Protein AF-0000000086489782 (afdb_homodimer)

Foldseek 3Di:
DPPLCAPVVQCVAFDVADWEWEQDPVVRFIWIWGHHWQKIWIAGPPRRHTDDIADGDPGGFQYWDDDHAWIWTFDFQKIFTDGPRHDTPAIAHDGPGGWHYWDDDVQWIWTAHPVRDIWIARNVVSGTD/DPPLCQVVVQCVQFDVADWEWEQDPVVRFIWIWGHHWQKIWIAGPPRRHTDDIADGDPGGFQYWDDDHAWIWTFDFQKIFTDGPRHDTPAIAHDGPGGWHYWDDDVQWIWTAHPVRDIWIARNVVSGTD

Radius of gyration: 17.24 Å; Cα contacts (8 Å, |Δi|>4): 665; chains: 2; bounding box: 54×43×40 Å

Solvent-accessible surface area (backbone atoms only — not comparable to full-atom values): 13678 Å² total; per-residue (Å²): 134,81,74,84,57,40,48,63,48,53,70,70,51,28,42,69,55,64,48,36,60,32,68,41,71,94,76,71,44,43,33,34,35,38,34,45,56,34,23,41,38,32,20,39,37,71,67,50,43,79,71,48,68,21,67,71,53,97,47,53,55,61,30,64,35,52,50,88,70,34,41,34,37,23,40,50,40,34,36,38,34,21,39,88,60,56,39,77,75,45,70,47,77,77,56,89,38,43,40,52,33,45,32,70,50,90,69,29,36,40,37,33,25,58,79,32,52,70,50,42,26,29,62,86,76,64,36,78,104,134,82,72,85,55,43,47,61,48,55,68,70,51,26,41,70,55,64,48,35,61,34,68,39,72,96,75,74,44,43,33,35,36,38,33,45,58,31,24,41,37,33,20,39,35,71,68,52,43,81,72,49,68,22,68,72,53,98,48,53,56,59,31,63,35,54,50,89,71,35,42,35,38,24,40,50,41,35,35,38,34,22,39,89,60,56,39,78,76,46,71,48,78,76,57,89,40,45,40,53,32,45,32,70,51,88,70,30,36,38,36,33,26,57,80,33,52,69,50,42,27,29,61,86,76,64,36,78,103

Secondary structure (DSSP, 8-state):
-----HHHHHHHHS-SSPPEEEEETTTTEEEEEEEETTEEEEEETTT--EEEEPPP-SS---EEEE-SSEEEEEETTEEEEEETTTEEEEEEE--SS-EEEEEEETTEEEEEETTS-EEEEETTTTEE-/-----HHHHHHHHS-SSPPEEEEETTTTEEEEEEEETTEEEEEETTT--EEEEPPP-SS---EEEE-SSEEEEEETTEEEEEETTTEEEEEEE--SS-EEEEEEETTEEEEEETTS-EEEEETTTTEE-

Structure (mmCIF, N/CA/C/O backbone):
data_AF-0000000086489782-model_v1
#
loop_
_entity.id
_entity.type
_entity.pdbx_description
1 polymer 'Uncharacterized protein'
#
loop_
_atom_site.group_PDB
_atom_site.id
_atom_site.type_symbol
_atom_site.label_atom_id
_atom_site.label_alt_id
_atom_site.label_comp_id
_atom_site.label_asym_id
_atom_site.label_entity_id
_atom_site.label_seq_id
_atom_site.pdbx_PDB_ins_code
_atom_site.Cartn_x
_atom_site.Cartn_y
_atom_site.C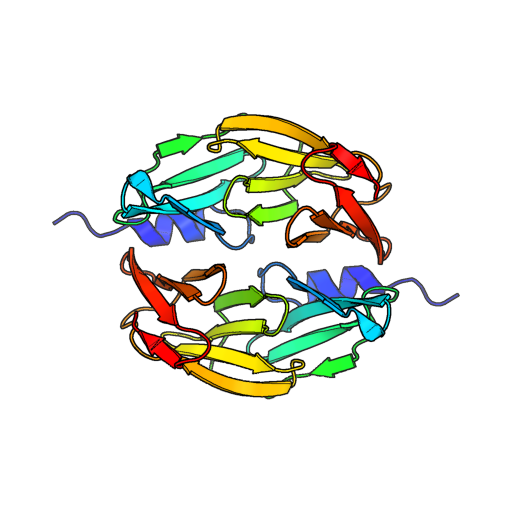artn_z
_atom_site.occupancy
_atom_site.B_iso_or_equiv
_atom_site.auth_seq_id
_atom_site.auth_comp_id
_atom_site.auth_asym_id
_atom_site.auth_atom_id
_atom_site.pdbx_PDB_model_num
ATOM 1 N N . MET A 1 1 ? -28.438 6.195 18.688 1 19.2 1 MET A N 1
ATOM 2 C CA . MET A 1 1 ? -27.219 6.977 18.484 1 19.2 1 MET A CA 1
ATOM 3 C C . MET A 1 1 ? -26.016 6.066 18.25 1 19.2 1 MET A C 1
ATOM 5 O O . MET A 1 1 ? -25.484 5.484 19.203 1 19.2 1 MET A O 1
ATOM 9 N N . SER A 1 2 ? -26.062 5.219 17.297 1 24.19 2 SER A N 1
ATOM 10 C CA . SER A 1 2 ? -25.359 3.994 16.906 1 24.19 2 SER A CA 1
ATOM 11 C C . SER A 1 2 ? -23.875 4.25 16.703 1 24.19 2 SER A C 1
ATOM 13 O O . SER A 1 2 ? -23.5 5.172 15.977 1 24.19 2 SER A O 1
ATOM 15 N N . THR A 1 3 ? -23.156 4.191 17.734 1 25.38 3 THR A N 1
ATOM 16 C CA . THR A 1 3 ? -21.734 4.395 18 1 25.38 3 THR A CA 1
ATOM 17 C C . THR A 1 3 ? -20.891 3.883 16.828 1 25.38 3 THR A C 1
ATOM 19 O O . THR A 1 3 ? -21.141 2.787 16.312 1 25.38 3 THR A O 1
ATOM 22 N N . PHE A 1 4 ? -20.344 4.824 16.047 1 29.8 4 PHE A N 1
ATOM 23 C CA . PHE A 1 4 ? -19.422 4.805 14.914 1 29.8 4 PHE A CA 1
ATOM 24 C C . PHE A 1 4 ? -18.391 3.703 15.086 1 29.8 4 PHE A C 1
ATOM 26 O O . PHE A 1 4 ? -17.469 3.83 15.898 1 29.8 4 PHE A O 1
ATOM 33 N N . VAL A 1 5 ? -18.719 2.488 15.383 1 36.59 5 VAL A N 1
ATOM 34 C CA . VAL A 1 5 ? -18 1.22 15.383 1 36.59 5 VAL A CA 1
ATOM 35 C C . VAL A 1 5 ? -17.109 1.13 14.133 1 36.59 5 VAL A C 1
ATOM 37 O O . VAL A 1 5 ? -16.594 0.058 13.805 1 36.59 5 VAL A O 1
ATOM 40 N N . GLY A 1 6 ? -17.188 2.105 13.273 1 35.66 6 GLY A N 1
ATOM 41 C CA . GLY A 1 6 ? -16.75 2 11.891 1 35.66 6 GLY A CA 1
ATOM 42 C C . GLY A 1 6 ? -15.289 1.618 11.758 1 35.66 6 GLY A C 1
ATOM 43 O O . GLY A 1 6 ? -14.961 0.663 11.055 1 35.66 6 GLY A O 1
ATOM 44 N N . TYR A 1 7 ? -14.422 2.592 12.133 1 43.69 7 TYR A N 1
ATOM 45 C CA . TYR A 1 7 ? -12.984 2.432 11.938 1 43.69 7 TYR A CA 1
ATOM 46 C C . TYR A 1 7 ? -12.453 1.243 12.734 1 43.69 7 TYR A C 1
ATOM 48 O O . TYR A 1 7 ? -11.562 0.527 12.273 1 43.69 7 TYR A O 1
ATOM 56 N N . LYS A 1 8 ? -12.992 1.188 13.984 1 43.09 8 LYS A N 1
ATOM 57 C CA . LYS A 1 8 ? -12.523 0.094 14.828 1 43.09 8 LYS A CA 1
ATOM 58 C C . LYS A 1 8 ? -12.695 -1.253 14.133 1 43.09 8 LYS A C 1
ATOM 60 O O . LYS A 1 8 ? -11.898 -2.172 14.336 1 43.09 8 LYS A O 1
ATOM 65 N N . SER A 1 9 ? -13.773 -1.225 13.391 1 43.34 9 SER A N 1
ATOM 66 C CA . SER A 1 9 ? -14.055 -2.525 12.797 1 43.34 9 SER A CA 1
ATOM 67 C C . SER A 1 9 ? -13.07 -2.846 11.68 1 43.34 9 SER A C 1
ATOM 69 O O . SER A 1 9 ? -12.719 -4.008 11.469 1 43.34 9 SER A O 1
ATOM 71 N N . VAL A 1 10 ? -12.711 -1.803 10.875 1 45.75 10 VAL A N 1
ATOM 72 C CA . VAL A 1 10 ? -11.852 -2.086 9.727 1 45.75 10 VAL A CA 1
ATOM 73 C C . VAL A 1 10 ? -10.445 -2.443 10.203 1 45.75 10 VAL A C 1
ATOM 75 O O . VAL A 1 10 ? -9.82 -3.367 9.68 1 45.75 10 VAL A O 1
ATOM 78 N N . GLY A 1 11 ? -9.859 -1.656 11.164 1 49 11 GLY A N 1
ATOM 79 C CA . GLY A 1 11 ? -8.531 -1.922 11.695 1 49 11 GLY A CA 1
ATOM 80 C C . GLY A 1 11 ? -8.414 -3.273 12.375 1 49 11 GLY A C 1
ATOM 81 O O . GLY A 1 11 ? -7.363 -3.91 12.328 1 49 11 GLY A O 1
ATOM 82 N N . PHE A 1 12 ? -9.531 -3.623 13.117 1 43.34 12 PHE A N 1
ATOM 83 C CA . PHE A 1 12 ? -9.5 -4.809 13.961 1 43.34 12 PHE A CA 1
ATOM 84 C C . PHE A 1 12 ? -9.633 -6.074 13.125 1 43.34 12 PHE A C 1
ATOM 86 O O . PHE A 1 12 ? -9.164 -7.145 13.531 1 43.34 12 PHE A O 1
ATOM 93 N N . VAL A 1 13 ? -10.195 -5.91 11.906 1 50.22 13 VAL A N 1
ATOM 94 C CA . VAL A 1 13 ? -10.523 -7.188 11.273 1 50.22 13 VAL A CA 1
ATOM 95 C C . VAL A 1 13 ? -9.57 -7.449 10.117 1 50.22 13 VAL A C 1
ATOM 97 O O . VAL A 1 13 ? -9.555 -8.547 9.555 1 50.22 13 VAL A O 1
ATOM 100 N N . SER A 1 14 ? -8.805 -6.5 9.836 1 59.66 14 SER A N 1
ATOM 101 C CA . SER A 1 14 ? -7.969 -6.734 8.664 1 59.66 14 SER A CA 1
ATOM 102 C C . SER A 1 14 ? -6.699 -7.496 9.031 1 59.66 14 SER A C 1
ATOM 104 O O . SER A 1 14 ? -6.363 -7.621 10.219 1 59.66 14 SER A O 1
ATOM 106 N N . ASN A 1 15 ? -6.332 -8.266 8.102 1 66.75 15 ASN A N 1
ATOM 107 C CA . ASN A 1 15 ? -4.957 -8.727 8.266 1 66.75 15 ASN A CA 1
ATOM 108 C C . ASN A 1 15 ? -4.016 -7.57 8.602 1 66.75 15 ASN A C 1
ATOM 110 O O . ASN A 1 15 ? -4.438 -6.41 8.641 1 66.75 15 ASN A O 1
ATOM 114 N N . HIS A 1 16 ? -2.988 -7.754 9.43 1 70.81 16 HIS A N 1
ATOM 115 C CA . HIS A 1 16 ? -2.025 -6.719 9.789 1 70.81 16 HIS A CA 1
ATOM 116 C C . HIS A 1 16 ? -1.604 -5.914 8.562 1 70.81 16 HIS A C 1
ATOM 118 O O . HIS A 1 16 ? -0.598 -5.203 8.594 1 70.81 16 HIS A O 1
ATOM 124 N N . LEU A 1 17 ? -2.5 -6.078 7.383 1 75.75 17 LEU A N 1
ATOM 125 C CA . LEU A 1 17 ? -2.148 -5.379 6.152 1 75.75 17 LEU A CA 1
ATOM 126 C C . LEU A 1 17 ? -2.826 -4.012 6.09 1 75.75 17 LEU A C 1
ATOM 128 O O . LEU A 1 17 ? -3.965 -3.859 6.539 1 75.75 17 LEU A O 1
ATOM 132 N N . PRO A 1 18 ? -2.141 -3.064 5.449 1 75.25 18 PRO A N 1
ATOM 133 C CA . PRO A 1 18 ? -2.781 -1.756 5.301 1 75.25 18 PRO A CA 1
ATOM 134 C C . PRO A 1 18 ? -3.992 -1.795 4.371 1 75.25 18 PRO A C 1
ATOM 136 O O . PRO A 1 18 ? -4.004 -2.549 3.396 1 75.25 18 PRO A O 1
ATOM 139 N N . LEU A 1 19 ? -4.906 -0.977 4.773 1 82.62 19 LEU A N 1
ATOM 140 C CA . LEU A 1 19 ? -6.047 -0.825 3.883 1 82.62 19 LEU A CA 1
ATOM 141 C C . LEU A 1 19 ? -5.633 -0.169 2.57 1 82.62 19 LEU A C 1
ATOM 143 O O . LEU A 1 19 ? -4.645 0.568 2.525 1 82.62 19 LEU A O 1
ATOM 147 N N . GLN A 1 20 ? -6.309 -0.488 1.516 1 87.88 20 GLN A N 1
ATOM 148 C CA . GLN A 1 20 ? -6.125 0.138 0.211 1 87.88 20 GLN A CA 1
ATOM 149 C C . GLN A 1 20 ? -7.289 1.066 -0.124 1 87.88 20 GLN A C 1
ATOM 151 O O . GLN A 1 20 ? -8.445 0.744 0.15 1 87.88 20 GLN A O 1
ATOM 156 N N . LEU A 1 21 ? -6.922 2.238 -0.613 1 87.75 21 LEU A N 1
ATOM 157 C CA . LEU A 1 21 ? -7.93 3.188 -1.076 1 87.75 21 LEU A CA 1
ATOM 158 C C . LEU A 1 21 ? -8.086 3.117 -2.592 1 87.75 21 LEU A C 1
ATOM 160 O O . LEU A 1 21 ? -7.098 3.01 -3.318 1 87.75 21 LEU A O 1
ATOM 164 N N . ARG A 1 22 ? -9.359 3.09 -2.979 1 86.25 22 ARG A N 1
ATOM 165 C CA . ARG A 1 22 ? -9.664 3.145 -4.406 1 86.25 22 ARG A CA 1
ATOM 166 C C . ARG A 1 22 ? -10.656 4.266 -4.711 1 86.25 22 ARG A C 1
ATOM 168 O O . ARG A 1 22 ? -11.727 4.332 -4.105 1 86.25 22 ARG A O 1
ATOM 175 N N . TYR A 1 23 ? -10.164 5.086 -5.574 1 79.62 23 TYR A N 1
ATOM 176 C CA . TYR A 1 23 ? -11.039 6.172 -5.992 1 79.62 23 TYR A CA 1
ATOM 177 C C . TYR A 1 23 ? -11.953 5.73 -7.133 1 79.62 23 TYR A C 1
ATOM 179 O O . TYR A 1 23 ? -11.492 5.129 -8.102 1 79.62 23 TYR A O 1
ATOM 187 N N . ILE A 1 24 ? -13.25 5.93 -6.902 1 76 24 ILE A N 1
ATOM 188 C CA . ILE A 1 24 ? -14.211 5.605 -7.953 1 76 24 ILE A CA 1
ATOM 189 C C . ILE A 1 24 ? -14.758 6.895 -8.57 1 76 24 ILE A C 1
ATOM 191 O O . ILE A 1 24 ? -15.555 7.598 -7.941 1 76 24 ILE A O 1
ATOM 195 N N . ARG A 1 25 ? -14.312 7.285 -9.758 1 62.66 25 ARG A N 1
ATOM 196 C CA . ARG A 1 25 ? -14.578 8.539 -10.453 1 62.66 25 ARG A CA 1
ATOM 197 C C . ARG A 1 25 ? -16.078 8.766 -10.625 1 62.66 25 ARG A C 1
ATOM 199 O O . ARG A 1 25 ? -16.594 9.844 -10.297 1 62.66 25 ARG A O 1
ATOM 206 N N . PRO A 1 26 ? -16.781 7.863 -11.289 1 59.62 26 PRO A N 1
ATOM 207 C CA . PRO A 1 26 ? -18.156 8.227 -11.633 1 59.62 26 PRO A CA 1
ATOM 208 C C . PRO A 1 26 ? -19 8.547 -10.406 1 59.62 26 PRO A C 1
ATOM 210 O O . PRO A 1 26 ? -19.953 9.344 -10.492 1 59.62 26 PRO A O 1
ATOM 213 N N . ARG A 1 27 ? -18.688 8.07 -9.352 1 58.62 27 ARG A N 1
ATOM 214 C CA . ARG A 1 27 ? -19.562 8.242 -8.195 1 58.62 27 ARG A CA 1
ATOM 215 C C . ARG A 1 27 ? -19.031 9.32 -7.254 1 58.62 27 ARG A C 1
ATOM 217 O O . ARG A 1 27 ? -19.75 9.773 -6.355 1 58.62 27 ARG A O 1
ATOM 224 N N . GLY A 1 28 ? -17.859 9.758 -7.691 1 64.62 28 GLY A N 1
ATOM 225 C CA . GLY A 1 28 ? -17.234 10.766 -6.855 1 64.62 28 GLY A CA 1
ATOM 226 C C . GLY A 1 28 ? -16.906 10.266 -5.457 1 64.62 28 GLY A C 1
ATOM 227 O O . GLY A 1 28 ? -16.984 11.023 -4.492 1 64.62 28 GLY A O 1
ATOM 228 N N . GLY A 1 29 ? -16.625 8.961 -5.305 1 76.62 29 GLY A N 1
ATOM 229 C CA . GLY A 1 29 ? -16.344 8.43 -3.98 1 76.62 29 GLY A CA 1
ATOM 230 C C . GLY A 1 29 ? -15.148 7.5 -3.947 1 76.62 29 GLY A C 1
ATOM 231 O O . GLY A 1 29 ? -14.43 7.375 -4.938 1 76.62 29 GLY A O 1
ATOM 232 N N . TYR A 1 30 ? -14.773 7.109 -2.725 1 82.62 30 TYR A N 1
ATOM 233 C CA . TYR A 1 30 ? -13.664 6.176 -2.537 1 82.62 30 TYR A CA 1
ATOM 234 C C . TYR A 1 30 ? -14.133 4.906 -1.837 1 82.62 30 TYR A C 1
ATOM 236 O O . TYR A 1 30 ? -15.117 4.926 -1.096 1 82.62 30 TYR A O 1
ATOM 244 N N . LEU A 1 31 ? -13.508 3.914 -2.25 1 87.5 31 LEU A N 1
ATOM 245 C CA . LEU A 1 31 ? -13.695 2.637 -1.573 1 87.5 31 LEU A CA 1
ATOM 246 C C . LEU A 1 31 ? -12.484 2.287 -0.719 1 87.5 31 LEU A C 1
ATOM 248 O O . LEU A 1 31 ? -11.359 2.684 -1.038 1 87.5 31 LEU A O 1
ATOM 252 N N . VAL A 1 32 ? -12.758 1.665 0.33 1 88.06 32 VAL A N 1
ATOM 253 C CA . VAL A 1 32 ? -11.719 1.101 1.186 1 88.06 32 VAL A CA 1
ATOM 254 C C . VAL A 1 32 ? -11.695 -0.42 1.041 1 88.06 32 VAL A C 1
ATOM 256 O O . VAL A 1 32 ? -12.727 -1.079 1.216 1 88.06 32 VAL A O 1
ATOM 259 N N . VAL A 1 33 ? -10.523 -0.87 0.619 1 91.25 33 VAL A N 1
ATOM 260 C CA . VAL A 1 33 ? -10.391 -2.314 0.465 1 91.25 33 VAL A CA 1
ATOM 261 C C . VAL A 1 33 ? -9.414 -2.855 1.508 1 91.25 33 VAL A C 1
ATOM 263 O O . VAL A 1 33 ? -8.32 -2.316 1.684 1 91.25 33 VAL A O 1
ATOM 266 N N . THR A 1 34 ? -9.805 -3.867 2.25 1 89.94 34 THR A N 1
ATOM 267 C CA . THR A 1 34 ? -8.969 -4.578 3.209 1 89.94 34 THR A CA 1
ATOM 268 C C . THR A 1 34 ? -9.094 -6.086 3.023 1 89.94 34 THR A C 1
ATOM 270 O O . THR A 1 34 ? -9.648 -6.551 2.023 1 89.94 34 THR A O 1
ATOM 273 N N . CYS A 1 35 ? -8.375 -6.773 3.891 1 90.38 35 CYS A N 1
ATOM 274 C CA . CYS A 1 35 ? -8.523 -8.219 3.826 1 90.38 35 CYS A CA 1
ATOM 275 C C . CYS A 1 35 ? -8.664 -8.812 5.223 1 90.38 35 CYS A C 1
ATOM 277 O O . CYS A 1 35 ? -8.148 -8.258 6.195 1 90.38 35 CYS A O 1
ATOM 279 N N . VAL A 1 36 ? -9.445 -9.836 5.312 1 88.81 36 VAL A N 1
ATOM 280 C CA . VAL A 1 36 ? -9.602 -10.664 6.504 1 88.81 36 VAL A CA 1
ATOM 281 C C . VAL A 1 36 ? -9.281 -12.125 6.168 1 88.81 36 VAL A C 1
ATOM 283 O O . VAL A 1 36 ? -10.078 -12.805 5.527 1 88.81 36 VAL A O 1
ATOM 286 N N . GLY A 1 37 ? -8.078 -12.508 6.637 1 90.56 37 GLY A N 1
ATOM 287 C CA . GLY A 1 37 ? -7.625 -13.844 6.277 1 90.56 37 GLY A CA 1
ATOM 288 C C . GLY A 1 37 ? -7.305 -13.984 4.801 1 90.56 37 GLY A C 1
ATOM 289 O O . GLY A 1 37 ? -6.289 -13.469 4.328 1 90.56 37 GLY A O 1
ATOM 290 N N . ASN A 1 38 ? -8.258 -14.742 4.129 1 95.88 38 ASN A N 1
ATOM 291 C CA . ASN A 1 38 ? -8.016 -15.039 2.721 1 95.88 38 ASN A CA 1
ATOM 292 C C . ASN A 1 38 ? -9.07 -14.406 1.823 1 95.88 38 ASN A C 1
ATOM 294 O O . ASN A 1 38 ? -9.266 -14.836 0.685 1 95.88 38 ASN A O 1
ATOM 298 N N . THR A 1 39 ? -9.703 -13.359 2.377 1 95.56 39 THR A N 1
ATOM 299 C CA . THR A 1 39 ? -10.797 -12.711 1.661 1 95.56 39 THR A CA 1
ATOM 300 C C . THR A 1 39 ? -10.617 -11.195 1.656 1 95.56 39 THR A C 1
ATOM 302 O O . THR A 1 39 ? -10.234 -10.602 2.67 1 95.56 39 THR A O 1
ATOM 305 N N . ILE A 1 40 ? -10.93 -10.578 0.507 1 95.06 40 ILE A N 1
ATOM 306 C CA . ILE A 1 40 ? -10.914 -9.117 0.463 1 95.06 40 ILE A CA 1
ATOM 307 C C . ILE A 1 40 ? -12.289 -8.578 0.833 1 95.06 40 ILE A C 1
ATOM 309 O O . ILE A 1 40 ? -13.312 -9.148 0.453 1 95.06 40 ILE A O 1
ATOM 313 N N . HIS A 1 41 ? -12.297 -7.602 1.608 1 92.81 41 HIS A N 1
ATOM 314 C CA . HIS A 1 41 ? -13.492 -6.855 1.997 1 92.81 41 HIS A CA 1
ATOM 315 C C . HIS A 1 41 ? -13.461 -5.438 1.44 1 92.81 41 HIS A C 1
ATOM 317 O O . HIS A 1 41 ? -12.461 -4.727 1.596 1 92.81 41 HIS A O 1
ATOM 323 N N . THR A 1 42 ? -14.516 -5.047 0.762 1 91.44 42 THR A N 1
ATOM 324 C CA . THR A 1 42 ? -14.617 -3.697 0.219 1 91.44 42 THR A CA 1
ATOM 325 C C . THR A 1 42 ? -15.672 -2.891 0.976 1 91.44 42 THR A C 1
ATOM 327 O O . THR A 1 42 ? -16.797 -3.344 1.147 1 91.44 42 THR A O 1
ATOM 330 N N . TYR A 1 43 ? -15.297 -1.761 1.444 1 87.94 43 TYR A N 1
ATOM 331 C CA . TYR A 1 43 ? -16.172 -0.866 2.197 1 87.94 43 TYR A CA 1
ATOM 332 C C . TYR A 1 43 ? -16.359 0.458 1.466 1 87.94 43 TYR A C 1
ATOM 334 O O . TYR A 1 43 ? -15.484 0.884 0.709 1 87.94 43 TYR A O 1
ATOM 342 N N . THR A 1 44 ? -17.516 1.089 1.75 1 83.75 44 THR A N 1
ATOM 343 C CA . THR A 1 44 ? -17.641 2.484 1.342 1 83.75 44 THR A CA 1
ATOM 344 C C . THR A 1 44 ? -16.688 3.365 2.148 1 83.75 44 THR A C 1
ATOM 346 O O . THR A 1 44 ? -16.453 3.121 3.334 1 83.75 44 THR A O 1
ATOM 349 N N . GLY A 1 45 ? -16.141 4.305 1.595 1 79.12 45 GLY A N 1
ATOM 350 C CA . GLY A 1 45 ? -15.211 5.203 2.271 1 79.12 45 GLY A CA 1
ATOM 351 C C . GLY A 1 45 ? -15.898 6.113 3.275 1 79.12 45 GLY A C 1
ATOM 352 O O . GLY A 1 45 ? -15.297 6.492 4.285 1 79.12 45 GLY A O 1
ATOM 353 N N . GLU A 1 46 ? -17.094 6.562 3.008 1 74.75 46 GLU A N 1
ATOM 354 C CA . GLU A 1 46 ? -17.797 7.57 3.791 1 74.75 46 GLU A CA 1
ATOM 355 C C . GLU A 1 46 ? -18.219 7.016 5.148 1 74.75 46 GLU A C 1
ATOM 357 O O . GLU A 1 46 ? -18.094 7.695 6.168 1 74.75 46 GLU A O 1
ATOM 362 N N . ASN A 1 47 ? -18.734 5.766 5.133 1 76.44 47 ASN A N 1
ATOM 363 C CA . ASN A 1 47 ? -19.281 5.266 6.391 1 76.44 47 ASN A CA 1
ATOM 364 C C . ASN A 1 47 ? -18.781 3.859 6.699 1 76.44 47 ASN A C 1
ATOM 366 O O . ASN A 1 47 ? -19.234 3.225 7.648 1 76.44 47 ASN A O 1
ATOM 370 N N . PHE A 1 48 ? -17.859 3.365 5.859 1 81.31 48 PHE A N 1
ATOM 371 C CA . PHE A 1 48 ? -17.234 2.068 6.062 1 81.31 48 PHE A CA 1
ATOM 372 C C . PHE A 1 48 ? -18.266 0.957 6.105 1 81.31 48 PHE A C 1
ATOM 374 O O . PHE A 1 48 ? -18.156 0.019 6.895 1 81.31 48 PHE A O 1
ATOM 381 N N . ARG A 1 49 ? -19.266 1.229 5.266 1 84.69 49 ARG A N 1
ATOM 382 C CA . ARG A 1 49 ? -20.203 0.134 5.062 1 84.69 49 ARG A CA 1
ATOM 383 C C . ARG A 1 49 ? -19.609 -0.946 4.168 1 84.69 49 ARG A C 1
ATOM 385 O O . ARG A 1 49 ? -19 -0.641 3.141 1 84.69 49 ARG A O 1
ATOM 392 N N . LEU A 1 50 ? -19.812 -2.209 4.664 1 88.12 50 LEU A N 1
ATOM 393 C CA . LEU A 1 50 ? -19.344 -3.328 3.859 1 88.12 50 LEU A CA 1
ATOM 394 C C . LEU A 1 50 ? -20.141 -3.451 2.568 1 88.12 50 LEU A C 1
ATOM 396 O O . LEU A 1 50 ? -21.359 -3.623 2.607 1 88.12 50 LEU A O 1
ATOM 400 N N . LEU A 1 51 ? -19.516 -3.283 1.469 1 90.62 51 LEU A N 1
ATOM 401 C CA . LEU A 1 51 ? -20.172 -3.359 0.167 1 90.62 51 LEU A CA 1
ATOM 402 C C . LEU A 1 51 ? -20.078 -4.77 -0.41 1 90.62 51 LEU A C 1
ATOM 404 O O . LEU A 1 51 ? -21.078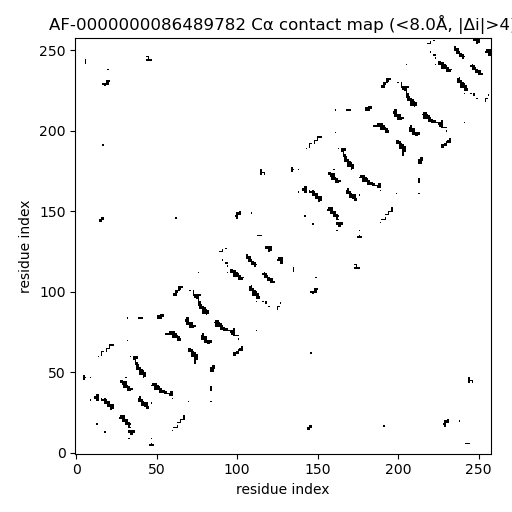 -5.348 -0.818 1 90.62 51 LEU A O 1
ATOM 408 N N . THR A 1 52 ? -18.906 -5.305 -0.502 1 92.5 52 THR A N 1
ATOM 409 C CA . THR A 1 52 ? -18.703 -6.621 -1.101 1 92.5 52 THR A CA 1
ATOM 410 C C . THR A 1 52 ? -17.641 -7.41 -0.337 1 92.5 52 THR A C 1
ATOM 412 O O . THR A 1 52 ? -16.766 -6.824 0.311 1 92.5 52 THR A O 1
ATOM 415 N N . VAL A 1 53 ? -17.797 -8.703 -0.355 1 93.69 53 VAL A N 1
ATOM 416 C CA . VAL A 1 53 ? -16.797 -9.664 0.078 1 93.69 53 VAL A CA 1
ATOM 417 C C . VAL A 1 53 ? -16.344 -10.516 -1.107 1 93.69 53 VAL A C 1
ATOM 419 O O . VAL A 1 53 ? -17.188 -11.102 -1.808 1 93.69 53 VAL A O 1
ATOM 422 N N . GLY A 1 54 ? -15.078 -10.453 -1.354 1 95.38 54 GLY A N 1
ATOM 423 C CA . GLY A 1 54 ? -14.57 -11.273 -2.436 1 95.38 54 GLY A CA 1
ATOM 424 C C . GLY A 1 54 ? -14.625 -12.758 -2.133 1 95.38 54 GLY A C 1
ATOM 425 O O . GLY A 1 54 ? -14.797 -13.156 -0.979 1 95.38 54 GLY A O 1
ATOM 426 N N . ARG A 1 55 ? -14.523 -13.539 -3.176 1 95.31 55 ARG A N 1
ATOM 427 C CA . ARG A 1 55 ? -14.453 -14.977 -2.971 1 95.31 55 ARG A CA 1
ATOM 428 C C . ARG A 1 55 ? -13.203 -15.352 -2.174 1 95.31 55 ARG A C 1
ATOM 430 O O . ARG A 1 55 ? -12.141 -14.766 -2.363 1 95.31 55 ARG A O 1
ATOM 437 N N . PRO A 1 56 ? -13.352 -16.312 -1.283 1 96.31 56 PRO A N 1
ATOM 438 C CA . PRO A 1 56 ? -12.18 -16.75 -0.529 1 96.31 56 PRO A CA 1
ATOM 439 C C . PRO A 1 56 ? -11.102 -17.375 -1.421 1 96.31 56 PRO A C 1
ATOM 441 O O . PRO A 1 56 ? -11.422 -18.078 -2.377 1 96.31 56 PRO A O 1
ATOM 444 N N . LEU A 1 57 ? -9.906 -17.062 -1.155 1 97.06 57 LEU A N 1
ATOM 445 C CA . LEU A 1 57 ? -8.766 -17.672 -1.832 1 97.06 57 LEU A CA 1
ATOM 446 C C . LEU A 1 57 ? -8.266 -18.891 -1.059 1 97.06 57 LEU A C 1
ATOM 448 O O . LEU A 1 57 ? -8.828 -19.234 -0.017 1 97.06 57 LEU A O 1
ATOM 452 N N . ASP A 1 58 ? -7.289 -19.547 -1.589 1 96.25 58 ASP A N 1
ATOM 453 C CA . ASP A 1 58 ? -6.895 -20.859 -1.077 1 96.25 58 ASP A CA 1
ATOM 454 C C . ASP A 1 58 ? -6.055 -20.719 0.191 1 96.25 58 ASP A C 1
ATOM 456 O O . ASP A 1 58 ? -5.898 -21.688 0.945 1 96.25 58 ASP A O 1
ATOM 460 N N . ASP A 1 59 ? -5.484 -19.594 0.426 1 97.12 59 ASP A N 1
ATOM 461 C CA . ASP A 1 59 ? -4.625 -19.359 1.579 1 97.12 59 ASP A CA 1
ATOM 462 C C . ASP A 1 59 ? -4.68 -17.891 1.998 1 97.12 59 ASP A C 1
ATOM 464 O O . ASP A 1 59 ? -5.332 -17.078 1.343 1 97.12 59 ASP A O 1
ATOM 468 N N . GLU A 1 60 ? -3.979 -17.547 3.059 1 95 60 GLU A N 1
ATOM 469 C CA . GLU A 1 60 ? -3.955 -16.203 3.617 1 95 60 GLU A CA 1
ATOM 470 C C . GLU A 1 60 ? -3.373 -15.203 2.619 1 95 60 GLU A C 1
ATOM 472 O O . GLU A 1 60 ? -2.393 -15.5 1.937 1 95 60 GLU A O 1
ATOM 477 N N . ILE A 1 61 ? -3.961 -14.023 2.525 1 94.06 61 ILE A N 1
ATOM 478 C CA . ILE A 1 61 ? -3.412 -12.93 1.732 1 94.06 61 ILE A CA 1
ATOM 479 C C . ILE A 1 61 ? -2.178 -12.359 2.428 1 94.06 61 ILE A C 1
ATOM 481 O O . ILE A 1 61 ? -2.252 -11.93 3.582 1 94.06 61 ILE A O 1
ATOM 485 N N . LEU A 1 62 ? -1.059 -12.305 1.746 1 90.81 62 LEU A N 1
ATOM 486 C CA . LEU A 1 62 ? 0.219 -11.93 2.34 1 90.81 62 LEU A CA 1
ATOM 487 C C . LEU A 1 62 ? 0.522 -10.453 2.078 1 90.81 62 LEU A C 1
ATOM 489 O O . LEU A 1 62 ? 1.274 -9.828 2.828 1 90.81 62 LEU A O 1
ATOM 493 N N . CYS A 1 63 ? 0.073 -9.914 0.981 1 91.31 63 CYS A N 1
ATOM 494 C CA . CYS A 1 63 ? 0.279 -8.523 0.602 1 91.31 63 CYS A CA 1
ATOM 495 C C . CYS A 1 63 ? -0.814 -8.047 -0.349 1 91.31 63 CYS A C 1
ATOM 497 O O . CYS A 1 63 ? -1.48 -8.867 -0.99 1 91.31 63 CYS A O 1
ATOM 499 N N . MET A 1 64 ? -0.991 -6.73 -0.407 1 93.06 64 MET A N 1
ATOM 500 C CA . MET A 1 64 ? -2.039 -6.125 -1.227 1 93.06 64 MET A CA 1
ATOM 501 C C . MET A 1 64 ? -1.557 -4.82 -1.851 1 93.06 64 MET A C 1
ATOM 503 O O . MET A 1 64 ? -0.709 -4.129 -1.28 1 93.06 64 MET A O 1
ATOM 507 N N . ALA A 1 65 ? -2.084 -4.52 -2.939 1 92.44 65 ALA A N 1
ATOM 508 C CA . ALA A 1 65 ? -1.935 -3.229 -3.607 1 92.44 65 ALA A CA 1
ATOM 509 C C . ALA A 1 65 ? -3.148 -2.918 -4.477 1 92.44 65 ALA A C 1
ATOM 511 O O . ALA A 1 65 ? -3.955 -3.805 -4.77 1 92.44 65 ALA A O 1
ATOM 512 N N . ALA A 1 66 ? -3.279 -1.639 -4.785 1 91.56 66 ALA A N 1
ATOM 513 C CA . ALA A 1 66 ? -4.391 -1.245 -5.645 1 91.56 66 ALA A CA 1
ATOM 514 C C . ALA A 1 66 ? -3.971 -0.136 -6.605 1 91.56 66 ALA A C 1
ATOM 516 O O . ALA A 1 66 ? -3.092 0.668 -6.293 1 91.56 66 ALA A O 1
ATOM 517 N N . ASP A 1 67 ? -4.578 -0.194 -7.766 1 86.69 67 ASP A N 1
ATOM 518 C CA . ASP A 1 67 ? -4.512 0.934 -8.688 1 86.69 67 ASP A CA 1
ATOM 519 C C . ASP A 1 67 ? -5.91 1.395 -9.094 1 86.69 67 ASP A C 1
ATOM 521 O O . ASP A 1 67 ? -6.887 1.132 -8.383 1 86.69 67 ASP A O 1
ATOM 525 N N . ALA A 1 68 ? -6.008 2.15 -10.125 1 81.94 68 ALA A N 1
ATOM 526 C CA . ALA A 1 68 ? -7.289 2.74 -10.508 1 81.94 68 ALA A CA 1
ATOM 527 C C . ALA A 1 68 ? -8.281 1.664 -10.938 1 81.94 68 ALA A C 1
ATOM 529 O O . ALA A 1 68 ? -9.492 1.876 -10.898 1 81.94 68 ALA A O 1
ATOM 530 N N . TYR A 1 69 ? -7.758 0.476 -11.273 1 87.44 69 TYR A N 1
ATOM 531 C CA . TYR A 1 69 ? -8.641 -0.481 -11.93 1 87.44 69 TYR A CA 1
ATOM 532 C C . TYR A 1 69 ? -8.727 -1.778 -11.133 1 87.44 69 TYR A C 1
ATOM 534 O O . TYR A 1 69 ? -9.742 -2.475 -11.18 1 87.44 69 TYR A O 1
ATOM 542 N N . HIS A 1 70 ? -7.645 -2.031 -10.383 1 92.81 70 HIS A N 1
ATOM 543 C CA . HIS A 1 70 ? -7.59 -3.354 -9.766 1 92.81 70 HIS A CA 1
ATOM 544 C C . HIS A 1 70 ? -7.152 -3.262 -8.312 1 92.81 70 HIS A C 1
ATOM 546 O O . HIS A 1 70 ? -6.504 -2.291 -7.91 1 92.81 70 HIS A O 1
ATOM 552 N N . VAL A 1 71 ? -7.586 -4.25 -7.59 1 94.44 71 VAL A N 1
ATOM 553 C CA . VAL A 1 71 ? -6.93 -4.652 -6.348 1 94.44 71 VAL A CA 1
ATOM 554 C C . VAL A 1 71 ? -6.105 -5.914 -6.582 1 94.44 71 VAL A C 1
ATOM 556 O O . VAL A 1 71 ? -6.559 -6.84 -7.262 1 94.44 71 VAL A O 1
ATOM 559 N N . TYR A 1 72 ? -4.918 -5.891 -6.059 1 95.88 72 TYR A N 1
ATOM 560 C CA . TYR A 1 72 ? -4.039 -7.047 -6.195 1 95.88 72 TYR A CA 1
ATOM 561 C C . TYR A 1 72 ? -3.789 -7.703 -4.844 1 95.88 72 TYR A C 1
ATOM 563 O O . TYR A 1 72 ? -3.547 -7.016 -3.848 1 95.88 72 TYR A O 1
ATOM 571 N N . THR A 1 73 ? -3.848 -8.984 -4.82 1 96.5 73 THR A N 1
ATOM 572 C CA . THR A 1 73 ? -3.512 -9.742 -3.619 1 96.5 73 THR A CA 1
ATOM 573 C C . THR A 1 73 ? -2.43 -10.773 -3.916 1 96.5 73 THR A C 1
ATOM 575 O O . THR A 1 73 ? -2.434 -11.398 -4.98 1 96.5 73 THR A O 1
ATOM 578 N N . GLY A 1 74 ? -1.492 -10.875 -3.078 1 96.5 74 GLY A N 1
ATOM 579 C CA . GLY A 1 74 ? -0.512 -11.953 -3.109 1 96.5 74 GLY A CA 1
ATOM 580 C C . GLY A 1 74 ? -0.844 -13.094 -2.164 1 96.5 74 GLY A C 1
ATOM 581 O O . GLY A 1 74 ? -0.965 -12.883 -0.955 1 96.5 74 GLY A O 1
ATOM 582 N N . VAL A 1 75 ? -0.996 -14.266 -2.639 1 97.12 75 VAL A N 1
ATOM 583 C CA . VAL A 1 75 ? -1.268 -15.469 -1.867 1 97.12 75 VAL A CA 1
ATOM 584 C C . VAL A 1 75 ? -0.229 -16.531 -2.197 1 97.12 75 VAL A C 1
ATOM 586 O O . VAL A 1 75 ? -0.277 -17.156 -3.268 1 97.12 75 VAL A O 1
ATOM 589 N N . GLY A 1 76 ? 0.618 -16.766 -1.183 1 96.69 76 GLY A N 1
ATOM 590 C CA . GLY A 1 76 ? 1.757 -17.609 -1.514 1 96.69 76 GLY A CA 1
ATOM 591 C C . GLY A 1 76 ? 2.619 -17.031 -2.623 1 96.69 76 GLY A C 1
ATOM 592 O O . GLY A 1 76 ? 3.211 -15.969 -2.467 1 96.69 76 GLY A O 1
ATOM 593 N N . LYS A 1 77 ? 2.604 -17.766 -3.789 1 97.69 77 LYS A N 1
ATOM 594 C CA . LYS A 1 77 ? 3.479 -17.406 -4.898 1 97.69 77 LYS A CA 1
ATOM 595 C C . LYS A 1 77 ? 2.682 -16.812 -6.059 1 97.69 77 LYS A C 1
ATOM 597 O O . LYS A 1 77 ? 3.236 -16.547 -7.125 1 97.69 77 LYS A O 1
ATOM 602 N N . LYS A 1 78 ? 1.418 -16.625 -5.844 1 97.94 78 LYS A N 1
ATOM 603 C CA . LYS A 1 78 ? 0.525 -16.188 -6.91 1 97.94 78 LYS A CA 1
ATOM 604 C C . LYS A 1 78 ? -0.04 -14.805 -6.617 1 97.94 78 LYS A C 1
ATOM 606 O O . LYS A 1 78 ? -0.329 -14.477 -5.465 1 97.94 78 LYS A O 1
ATOM 611 N N . ILE A 1 79 ? -0.205 -14.055 -7.648 1 97.75 79 ILE A N 1
ATOM 612 C CA . ILE A 1 79 ? -0.866 -12.758 -7.551 1 97.75 79 ILE A CA 1
ATOM 613 C C . ILE A 1 79 ? -2.234 -12.82 -8.227 1 97.75 79 ILE A C 1
ATOM 615 O O . ILE A 1 79 ? -2.352 -13.297 -9.359 1 97.75 79 ILE A O 1
ATOM 619 N N . TYR A 1 80 ? -3.209 -12.344 -7.598 1 97.88 80 TYR A N 1
ATOM 620 C CA . TYR A 1 80 ? -4.551 -12.25 -8.164 1 97.88 80 TYR A CA 1
ATOM 621 C C . TYR A 1 80 ? -4.93 -10.789 -8.414 1 97.88 80 TYR A C 1
ATOM 623 O O . TYR A 1 80 ? -4.766 -9.938 -7.539 1 97.88 80 TYR A O 1
ATOM 631 N N . ALA A 1 81 ? -5.398 -10.5 -9.57 1 97.44 81 ALA A N 1
ATOM 632 C CA . ALA A 1 81 ? -5.953 -9.188 -9.898 1 97.44 81 ALA A CA 1
ATOM 633 C C . ALA A 1 81 ? -7.477 -9.211 -9.844 1 97.44 81 ALA A C 1
ATOM 635 O O . ALA A 1 81 ? -8.125 -9.961 -10.578 1 97.44 81 ALA A O 1
ATOM 636 N N . TRP A 1 82 ? -7.969 -8.406 -8.984 1 96.38 82 TRP A N 1
ATOM 637 C CA . TRP A 1 82 ? -9.406 -8.336 -8.773 1 96.38 82 TRP A CA 1
ATOM 638 C C . TRP A 1 82 ? -10.008 -7.133 -9.492 1 96.38 82 TRP A C 1
ATOM 640 O O . TRP A 1 82 ? -9.484 -6.023 -9.406 1 96.38 82 TRP A O 1
ATOM 650 N N . ARG A 1 83 ? -11.031 -7.379 -10.125 1 92.19 83 ARG A N 1
ATOM 651 C CA . ARG A 1 83 ? -11.867 -6.312 -10.664 1 92.19 83 ARG A CA 1
ATOM 652 C C . ARG A 1 83 ? -13.117 -6.109 -9.812 1 92.19 83 ARG A C 1
ATOM 654 O O . ARG A 1 83 ? -13.797 -7.078 -9.461 1 92.19 83 ARG A O 1
ATOM 661 N N . ARG A 1 84 ? -13.398 -4.91 -9.383 1 83.19 84 ARG A N 1
ATOM 662 C CA . ARG A 1 84 ? -14.555 -4.535 -8.578 1 83.19 84 ARG A CA 1
ATOM 663 C C . ARG A 1 84 ? -14.57 -5.297 -7.258 1 83.19 84 ARG A C 1
ATOM 665 O O . ARG A 1 84 ? -15.641 -5.543 -6.691 1 83.19 84 ARG A O 1
ATOM 672 N N . GLY A 1 85 ? -13.438 -5.887 -6.82 1 84.12 85 GLY A N 1
ATOM 673 C CA . GLY A 1 85 ? -13.305 -6.539 -5.527 1 84.12 85 GLY A CA 1
ATOM 674 C C . GLY A 1 85 ? -13.93 -7.918 -5.484 1 84.12 85 GLY A C 1
ATOM 675 O O . GLY A 1 85 ? -13.805 -8.633 -4.492 1 84.12 85 GLY A O 1
ATOM 676 N N . THR A 1 86 ? -14.531 -8.359 -6.578 1 89.69 86 THR A N 1
ATOM 677 C CA . THR A 1 86 ? -15.258 -9.617 -6.488 1 89.69 86 THR A CA 1
ATOM 678 C C . THR A 1 86 ? -14.852 -10.555 -7.621 1 89.69 86 THR A C 1
ATOM 680 O O . THR A 1 86 ? -15.078 -11.766 -7.543 1 89.69 86 THR A O 1
ATOM 683 N N . GLU A 1 87 ? -14.367 -10.078 -8.656 1 93.94 87 GLU A N 1
ATOM 684 C CA . GLU A 1 87 ? -14.023 -10.883 -9.828 1 93.94 87 GLU A CA 1
ATOM 685 C C . GLU A 1 87 ? -12.508 -10.961 -10.008 1 93.94 87 GLU A C 1
ATOM 687 O O . GLU A 1 87 ? -11.828 -9.93 -10.07 1 93.94 87 GLU A O 1
ATOM 692 N N . ILE A 1 88 ? -12.086 -12.219 -10.109 1 95.94 88 ILE A N 1
ATOM 693 C CA . ILE A 1 88 ? -10.672 -12.375 -10.453 1 95.94 88 ILE A CA 1
ATOM 694 C C . ILE A 1 88 ? -10.5 -12.273 -11.969 1 95.94 88 ILE A C 1
ATOM 696 O O . ILE A 1 88 ? -10.992 -13.125 -12.711 1 95.94 88 ILE A O 1
ATOM 700 N N . GLU A 1 89 ? -9.852 -11.289 -12.398 1 96.12 89 GLU A N 1
ATOM 701 C CA . GLU A 1 89 ? -9.656 -11.039 -13.82 1 96.12 89 GLU A CA 1
ATOM 702 C C . GLU A 1 89 ? -8.367 -11.688 -14.32 1 96.12 89 GLU A C 1
ATOM 704 O O . GLU A 1 89 ? -8.258 -12.031 -15.5 1 96.12 89 GLU A O 1
ATOM 709 N N . ALA A 1 90 ? -7.391 -11.844 -13.461 1 96.44 90 ALA A N 1
ATOM 710 C CA . ALA A 1 90 ? -6.105 -12.414 -13.867 1 96.44 90 ALA A CA 1
ATOM 711 C C . ALA A 1 90 ? -5.383 -13.039 -12.688 1 96.44 90 ALA A C 1
ATOM 713 O O . ALA A 1 90 ? -5.594 -12.641 -11.539 1 96.44 90 ALA A O 1
ATOM 714 N N . VAL A 1 91 ? -4.602 -14.023 -12.953 1 97.12 91 VAL A N 1
ATOM 715 C CA . VAL A 1 91 ? -3.68 -14.648 -12.016 1 97.12 91 VAL A CA 1
ATOM 716 C C . VAL A 1 91 ? -2.264 -14.625 -12.586 1 97.12 91 VAL A C 1
ATOM 718 O O . VAL A 1 91 ? -2.041 -15.055 -13.719 1 97.12 91 VAL A O 1
ATOM 721 N N . TYR A 1 92 ? -1.354 -14.062 -11.898 1 97.06 92 TYR A N 1
ATOM 722 C CA . TYR A 1 92 ? 0.045 -14 -12.312 1 97.06 92 TYR A CA 1
ATOM 723 C C . TYR A 1 92 ? 0.875 -15.047 -11.57 1 97.06 92 TYR A C 1
ATOM 725 O O . TYR A 1 92 ? 0.933 -15.039 -10.344 1 97.06 92 TYR A O 1
ATOM 733 N N . GLU A 1 93 ? 1.525 -15.875 -12.344 1 95.88 93 GLU A N 1
ATOM 734 C CA . GLU A 1 93 ? 2.33 -16.969 -11.789 1 95.88 93 GLU A CA 1
ATOM 735 C C . GLU A 1 93 ? 3.773 -16.891 -12.273 1 95.88 93 GLU A C 1
ATOM 737 O O . GLU A 1 93 ? 4.023 -16.625 -13.453 1 95.88 93 GLU A O 1
ATOM 742 N N . GLY A 1 94 ? 4.703 -16.938 -11.391 1 94.75 94 GLY A N 1
ATOM 743 C CA . GLY A 1 94 ? 6.105 -16.922 -11.766 1 94.75 94 GLY A CA 1
ATOM 744 C C . GLY A 1 94 ? 7.043 -16.953 -10.57 1 94.75 94 GLY A C 1
ATOM 745 O O . GLY A 1 94 ? 8.148 -17.469 -10.648 1 94.75 94 GLY A O 1
ATOM 746 N N . HIS A 1 95 ? 6.625 -16.391 -9.547 1 95.38 95 HIS A N 1
ATOM 747 C CA . HIS A 1 95 ? 7.426 -16.422 -8.328 1 95.38 95 HIS A CA 1
ATOM 748 C C . HIS A 1 95 ? 7.512 -17.844 -7.766 1 95.38 95 HIS A C 1
ATOM 750 O O . HIS A 1 95 ? 6.57 -18.625 -7.895 1 95.38 95 HIS A O 1
ATOM 756 N N . VAL A 1 96 ? 8.602 -18.172 -7.086 1 96.12 96 VAL A N 1
ATOM 757 C CA . VAL A 1 96 ? 8.805 -19.516 -6.559 1 96.12 96 VAL A CA 1
ATOM 758 C C . VAL A 1 96 ? 8.883 -19.469 -5.031 1 96.12 96 VAL A C 1
ATOM 760 O O . VAL A 1 96 ? 9.125 -20.484 -4.383 1 96.12 96 VAL A O 1
ATOM 763 N N . ALA A 1 97 ? 8.836 -18.297 -4.504 1 94.88 97 ALA A N 1
ATOM 764 C CA . ALA A 1 97 ? 8.766 -18.078 -3.061 1 94.88 97 ALA A CA 1
ATOM 765 C C . ALA A 1 97 ? 7.578 -17.203 -2.695 1 94.88 97 ALA A C 1
ATOM 767 O O . ALA A 1 97 ? 6.945 -16.609 -3.57 1 94.88 97 ALA A O 1
ATOM 768 N N . ASN A 1 98 ? 7.27 -17.078 -1.395 1 94.75 98 ASN A N 1
ATOM 769 C CA . ASN A 1 98 ? 6.129 -16.297 -0.933 1 94.75 98 ASN A CA 1
ATOM 770 C C . ASN A 1 98 ? 6.289 -14.82 -1.265 1 94.75 98 ASN A C 1
ATOM 772 O O . ASN A 1 98 ? 7.367 -14.25 -1.075 1 94.75 98 ASN A O 1
ATOM 776 N N . LEU A 1 99 ? 5.238 -14.234 -1.733 1 93.06 99 LEU A N 1
ATOM 777 C CA . LEU A 1 99 ? 5.223 -12.812 -2.041 1 93.06 99 LEU A CA 1
ATOM 778 C C . LEU A 1 99 ? 5.328 -11.977 -0.768 1 93.06 99 LEU A C 1
ATOM 780 O O . LEU A 1 99 ? 4.789 -12.359 0.273 1 93.06 99 LEU A O 1
ATOM 784 N N . ILE A 1 100 ? 5.969 -10.773 -0.849 1 87.88 100 ILE A N 1
ATOM 785 C CA . ILE A 1 100 ? 6.109 -9.914 0.32 1 87.88 100 ILE A CA 1
ATOM 786 C C . ILE A 1 100 ? 5.668 -8.492 -0.03 1 87.88 100 ILE A C 1
ATOM 788 O O . ILE A 1 100 ? 5.461 -7.664 0.859 1 87.88 100 ILE A O 1
ATOM 792 N N . GLY A 1 101 ? 5.508 -8.172 -1.312 1 90.88 101 GLY A N 1
ATOM 793 C CA . GLY A 1 101 ? 5.113 -6.828 -1.699 1 90.88 101 GLY A CA 1
ATOM 794 C C . GLY A 1 101 ? 4.637 -6.738 -3.137 1 90.88 101 GLY A C 1
ATOM 795 O O . GLY A 1 101 ? 5.156 -7.434 -4.012 1 90.88 101 GLY A O 1
ATOM 796 N N . LEU A 1 102 ? 3.734 -5.812 -3.391 1 93.19 102 LEU A N 1
ATOM 797 C CA . LEU A 1 102 ? 3.184 -5.5 -4.703 1 93.19 102 LEU A CA 1
ATOM 798 C C . LEU A 1 102 ? 3.162 -3.994 -4.941 1 93.19 102 LEU A C 1
ATOM 800 O O . LEU A 1 102 ? 2.867 -3.223 -4.023 1 93.19 102 LEU A O 1
ATOM 804 N N . MET A 1 103 ? 3.428 -3.639 -6.145 1 89.88 103 MET A N 1
ATOM 805 C CA . MET A 1 103 ? 3.371 -2.219 -6.48 1 89.88 103 MET A CA 1
ATOM 806 C C . MET A 1 103 ? 2.91 -2.02 -7.922 1 89.88 103 MET A C 1
ATOM 808 O O . MET A 1 103 ? 3.656 -2.299 -8.859 1 89.88 103 MET A O 1
ATOM 812 N N . PRO A 1 104 ? 1.682 -1.529 -8.07 1 89.81 104 PRO A N 1
ATOM 813 C CA . PRO A 1 104 ? 1.297 -1.094 -9.414 1 89.81 104 PRO A CA 1
ATOM 814 C C . PRO A 1 104 ? 2.117 0.097 -9.906 1 89.81 104 PRO A C 1
ATOM 816 O O . PRO A 1 104 ? 2.375 1.03 -9.148 1 89.81 104 PRO A O 1
ATOM 819 N N . PHE A 1 105 ? 2.582 -0.026 -11.141 1 83.44 105 PHE A N 1
ATOM 820 C CA . PHE A 1 105 ? 3.408 1.002 -11.766 1 83.44 105 PHE A CA 1
ATOM 821 C C . PHE A 1 105 ? 3.047 1.167 -13.242 1 83.44 105 PHE A C 1
ATOM 823 O O . PHE A 1 105 ? 3.629 0.508 -14.102 1 83.44 105 PHE A O 1
ATOM 830 N N . GLY A 1 106 ? 2.104 2.217 -13.383 1 82.25 106 GLY A N 1
ATOM 831 C CA . GLY A 1 106 ? 1.592 2.352 -14.734 1 82.25 106 GLY A CA 1
ATOM 832 C C . GLY A 1 106 ? 0.959 1.079 -15.266 1 82.25 106 GLY A C 1
ATOM 833 O O . GLY A 1 106 ? 0.071 0.509 -14.625 1 82.25 106 GLY A O 1
ATOM 834 N N . PRO A 1 107 ? 1.446 0.618 -16.5 1 87.44 107 PRO A N 1
ATOM 835 C CA . PRO A 1 107 ? 0.859 -0.604 -17.047 1 87.44 107 PRO A CA 1
ATOM 836 C C . PRO A 1 107 ? 1.47 -1.873 -16.453 1 87.44 107 PRO A C 1
ATOM 838 O O . PRO A 1 107 ? 1.121 -2.98 -16.875 1 87.44 107 PRO A O 1
ATOM 841 N N . HIS A 1 108 ? 2.359 -1.742 -15.469 1 89.81 108 HIS A N 1
ATOM 842 C CA . HIS A 1 108 ? 3.084 -2.891 -14.938 1 89.81 108 HIS A CA 1
ATOM 843 C C . HIS A 1 108 ? 2.756 -3.111 -13.461 1 89.81 108 HIS A C 1
ATOM 845 O O . HIS A 1 108 ? 2.256 -2.207 -12.789 1 89.81 108 HIS A O 1
ATOM 851 N N . LEU A 1 109 ? 2.934 -4.293 -13.023 1 93.06 109 LEU A N 1
ATOM 852 C CA . LEU A 1 109 ? 2.885 -4.695 -11.617 1 93.06 109 LEU A CA 1
ATOM 853 C C . LEU A 1 109 ? 4.223 -5.27 -11.172 1 93.06 109 LEU A C 1
ATOM 855 O O . LEU A 1 109 ? 4.715 -6.242 -11.75 1 93.06 109 LEU A O 1
ATOM 859 N N . ILE A 1 110 ? 4.801 -4.629 -10.25 1 90.19 110 ILE A N 1
ATOM 860 C CA . ILE A 1 110 ? 6.062 -5.098 -9.688 1 90.19 110 ILE A CA 1
ATOM 861 C C . ILE A 1 110 ? 5.785 -5.93 -8.438 1 90.19 110 ILE A C 1
ATOM 863 O O . ILE A 1 110 ? 4.988 -5.535 -7.582 1 90.19 110 ILE A O 1
ATOM 867 N N . ALA A 1 111 ? 6.398 -7.082 -8.328 1 92.62 111 ALA A N 1
ATOM 868 C CA . ALA A 1 111 ? 6.188 -7.969 -7.188 1 92.62 111 ALA A CA 1
ATOM 869 C C . ALA A 1 111 ? 7.516 -8.5 -6.656 1 92.62 111 ALA A C 1
ATOM 871 O O . ALA A 1 111 ? 8.398 -8.867 -7.43 1 92.62 111 ALA A O 1
ATOM 872 N N . ALA A 1 112 ? 7.656 -8.5 -5.395 1 88.94 112 ALA A N 1
ATOM 873 C CA . ALA A 1 112 ? 8.82 -9.062 -4.719 1 88.94 112 ALA A CA 1
ATOM 874 C C . ALA A 1 112 ? 8.438 -10.266 -3.865 1 88.94 112 ALA A C 1
ATOM 876 O O . ALA A 1 112 ? 7.324 -10.328 -3.334 1 88.94 112 ALA A O 1
ATOM 877 N N . ASP A 1 113 ? 9.359 -11.148 -3.719 1 89.12 113 ASP A N 1
ATOM 878 C CA . ASP A 1 113 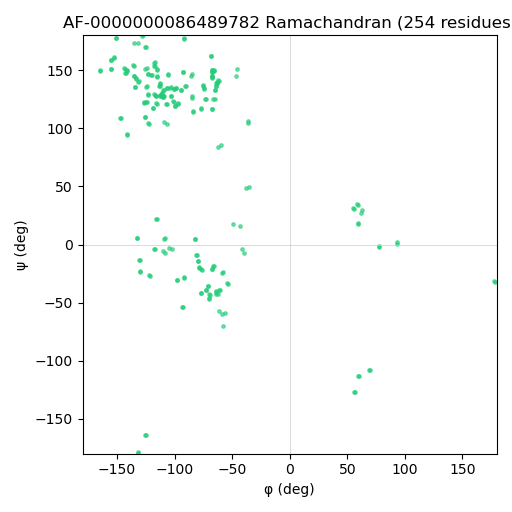? 9.078 -12.312 -2.879 1 89.12 113 ASP A CA 1
ATOM 879 C C . ASP A 1 113 ? 10.18 -12.508 -1.833 1 89.12 113 ASP A C 1
ATOM 881 O O . ASP A 1 113 ? 11.133 -11.734 -1.775 1 89.12 113 ASP A O 1
ATOM 885 N N . GLU A 1 114 ? 10.086 -13.5 -0.992 1 87.12 114 GLU A N 1
ATOM 886 C CA . GLU A 1 114 ? 10.93 -13.734 0.176 1 87.12 114 GLU A CA 1
ATOM 887 C C . GLU A 1 114 ? 12.359 -14.078 -0.236 1 87.12 114 GLU A C 1
ATOM 889 O O . GLU A 1 114 ? 13.281 -13.977 0.571 1 87.12 114 GLU A O 1
ATOM 894 N N . SER A 1 115 ? 12.531 -14.539 -1.513 1 83.62 115 SER A N 1
ATOM 895 C CA . SER A 1 115 ? 13.883 -14.867 -1.966 1 83.62 115 SER A CA 1
ATOM 896 C C . SER A 1 115 ? 14.641 -13.617 -2.398 1 83.62 115 SER A C 1
ATOM 898 O O . SER A 1 115 ? 15.836 -13.672 -2.678 1 83.62 115 SER A O 1
ATOM 900 N N . GLY A 1 116 ? 13.906 -12.492 -2.473 1 80.31 116 GLY A N 1
ATOM 901 C CA . GLY A 1 116 ? 14.5 -11.258 -2.961 1 80.31 116 GLY A CA 1
ATOM 902 C C . GLY A 1 116 ? 14.297 -11.047 -4.449 1 80.31 116 GLY A C 1
ATOM 903 O O . GLY A 1 116 ? 14.727 -10.023 -5 1 80.31 116 GLY A O 1
ATOM 904 N N . ALA A 1 117 ? 13.594 -12.008 -5.086 1 87.75 117 ALA A N 1
ATOM 905 C CA . ALA A 1 117 ? 13.328 -11.883 -6.52 1 87.75 117 ALA A CA 1
ATOM 906 C C . ALA A 1 117 ? 12.242 -10.844 -6.785 1 87.75 117 ALA A C 1
ATOM 908 O O . ALA A 1 117 ? 11.25 -10.766 -6.062 1 87.75 117 ALA A O 1
ATOM 909 N N . VAL A 1 118 ? 12.508 -10.078 -7.762 1 87.38 118 VAL A N 1
ATOM 910 C CA . VAL A 1 118 ? 11.516 -9.109 -8.227 1 87.38 118 VAL A CA 1
ATOM 911 C C . VAL A 1 118 ? 11.117 -9.422 -9.664 1 87.38 118 VAL A C 1
ATOM 913 O O . VAL A 1 118 ? 11.977 -9.648 -10.523 1 87.38 118 VAL A O 1
ATOM 916 N N . LYS A 1 119 ? 9.875 -9.492 -9.898 1 92 119 LYS A N 1
ATOM 917 C CA . LYS A 1 119 ? 9.344 -9.727 -11.234 1 92 119 LYS A CA 1
ATOM 918 C C . LYS A 1 119 ? 8.383 -8.617 -11.648 1 92 119 LYS A C 1
ATOM 920 O O . LYS A 1 119 ? 7.711 -8.023 -10.805 1 92 119 LYS A O 1
ATOM 925 N N . VAL A 1 120 ? 8.367 -8.312 -12.898 1 90.88 120 VAL A N 1
ATOM 926 C CA . VAL A 1 120 ? 7.504 -7.281 -13.461 1 90.88 120 VAL A CA 1
ATOM 927 C C . VAL A 1 120 ? 6.516 -7.91 -14.438 1 90.88 120 VAL A C 1
ATOM 929 O O . VAL A 1 120 ? 6.91 -8.672 -15.328 1 90.88 120 VAL A O 1
ATOM 932 N N . TRP A 1 121 ? 5.293 -7.605 -14.219 1 94.31 121 TRP A N 1
ATOM 933 C CA . TRP A 1 121 ? 4.23 -8.125 -15.07 1 94.31 121 TRP A CA 1
ATOM 934 C C . TRP A 1 121 ? 3.576 -7.004 -15.875 1 94.31 121 TRP A C 1
ATOM 936 O O . TRP A 1 121 ? 3.352 -5.91 -15.352 1 94.31 121 TRP A O 1
ATOM 946 N N . ASP A 1 122 ? 3.303 -7.297 -17.109 1 92.75 122 ASP A N 1
ATOM 947 C CA . ASP A 1 122 ? 2.389 -6.441 -17.859 1 92.75 122 ASP A CA 1
ATOM 948 C C . ASP A 1 122 ? 0.937 -6.715 -17.469 1 92.75 122 ASP A C 1
ATOM 950 O O . ASP A 1 122 ? 0.45 -7.84 -17.609 1 92.75 122 ASP A O 1
ATOM 954 N N . ILE A 1 123 ? 0.268 -5.762 -16.922 1 91.94 123 ILE A N 1
ATOM 955 C CA . ILE A 1 123 ? -1.055 -5.957 -16.344 1 91.94 123 ILE A CA 1
ATOM 956 C C . ILE A 1 123 ? -2.047 -6.359 -17.422 1 91.94 123 ILE A C 1
ATOM 958 O O . ILE A 1 123 ? -2.859 -7.27 -17.234 1 91.94 123 ILE A O 1
ATOM 962 N N . LYS A 1 124 ? -1.979 -5.781 -18.562 1 88.06 124 LYS A N 1
ATOM 963 C CA . LYS A 1 124 ? -2.914 -6.07 -19.641 1 88.06 124 LYS A CA 1
ATOM 964 C C . LYS A 1 124 ? -2.574 -7.391 -20.328 1 88.06 124 LYS A C 1
ATOM 966 O O . LYS A 1 124 ? -3.455 -8.219 -20.562 1 88.06 124 LYS A O 1
ATOM 971 N N . ALA A 1 125 ? -1.293 -7.641 -20.562 1 86.5 125 ALA A N 1
ATOM 972 C CA . ALA A 1 125 ? -0.876 -8.852 -21.25 1 86.5 125 ALA A CA 1
ATOM 973 C C . ALA A 1 125 ? -0.86 -10.055 -20.312 1 86.5 125 ALA A C 1
ATOM 975 O O . ALA A 1 125 ? -0.796 -11.203 -20.766 1 86.5 125 ALA A O 1
ATOM 976 N N . LYS A 1 126 ? -0.928 -9.719 -19.031 1 83.06 126 LYS A N 1
ATOM 977 C CA . LYS A 1 126 ? -0.898 -10.758 -18 1 83.06 126 LYS A CA 1
ATOM 978 C C . LYS A 1 126 ? 0.339 -11.641 -18.141 1 83.06 126 LYS A C 1
ATOM 980 O O . LYS A 1 126 ? 0.264 -12.859 -17.969 1 83.06 126 LYS A O 1
ATOM 985 N N . SER A 1 127 ? 1.403 -11.047 -18.641 1 84.31 127 SER A N 1
ATOM 986 C CA . SER A 1 127 ? 2.654 -11.773 -18.844 1 84.31 127 SER A CA 1
ATOM 987 C C . SER A 1 127 ? 3.814 -11.086 -18.125 1 84.31 127 SER A C 1
ATOM 989 O O . SER A 1 127 ? 3.736 -9.891 -17.812 1 84.31 127 SER A O 1
ATOM 991 N N . GLU A 1 128 ? 4.777 -11.977 -17.781 1 85.12 128 GLU A N 1
ATOM 992 C CA . GLU A 1 128 ? 5.98 -11.414 -17.172 1 85.12 128 GLU A CA 1
ATOM 993 C C . GLU A 1 128 ? 6.758 -10.562 -18.172 1 85.12 128 GLU A C 1
ATOM 995 O O . GLU A 1 128 ? 6.891 -10.938 -19.344 1 85.12 128 GLU A O 1
ATOM 1000 N N . TYR A 1 129 ? 7.039 -9.266 -17.781 1 74.88 129 TYR A N 1
ATOM 1001 C CA . TYR A 1 129 ? 7.801 -8.367 -18.641 1 74.88 129 TYR A CA 1
ATOM 1002 C C . TYR A 1 129 ? 9.234 -8.867 -18.812 1 74.88 129 TYR A C 1
ATOM 1004 O O . TYR A 1 129 ? 9.922 -9.156 -17.828 1 74.88 129 TYR A O 1
ATOM 1012 N N . MET B 1 1 ? 28.438 -19.547 4.586 1 19.27 1 MET B N 1
ATOM 1013 C CA . MET B 1 1 ? 27.172 -19.812 3.898 1 19.27 1 MET B CA 1
ATOM 1014 C C . MET B 1 1 ? 26.031 -19.047 4.566 1 19.27 1 MET B C 1
ATOM 1016 O O . MET B 1 1 ? 25.531 -19.469 5.613 1 19.27 1 MET B O 1
ATOM 1020 N N . SER B 1 2 ? 26.109 -17.766 4.695 1 24.16 2 SER B N 1
ATOM 1021 C CA . SER B 1 2 ? 25.469 -16.734 5.492 1 24.16 2 SER B CA 1
ATOM 1022 C C . SER B 1 2 ? 23.969 -16.656 5.211 1 24.16 2 SER B C 1
ATOM 1024 O O . SER B 1 2 ? 23.562 -16.547 4.055 1 24.16 2 SER B O 1
ATOM 1026 N N . THR B 1 3 ? 23.234 -17.469 5.84 1 25.48 3 THR B N 1
ATOM 1027 C CA . THR B 1 3 ? 21.797 -17.734 5.855 1 25.48 3 THR B CA 1
ATOM 1028 C C . THR B 1 3 ? 21 -16.438 5.691 1 25.48 3 THR B C 1
ATOM 1030 O O . THR B 1 3 ? 21.281 -15.453 6.367 1 25.48 3 THR B O 1
ATOM 1033 N N . PHE B 1 4 ? 20.438 -16.234 4.488 1 30.02 4 PHE B N 1
ATOM 1034 C CA . PHE B 1 4 ? 19.578 -15.195 3.926 1 30.02 4 PHE B CA 1
ATOM 1035 C C . PHE B 1 4 ? 18.547 -14.719 4.957 1 30.02 4 PHE B C 1
ATOM 1037 O O . PHE B 1 4 ? 17.578 -15.422 5.238 1 30.02 4 PHE B O 1
ATOM 1044 N N . VAL B 1 5 ? 18.938 -14.398 6.16 1 35.62 5 VAL B N 1
ATOM 1045 C CA . VAL B 1 5 ? 18.297 -13.695 7.266 1 35.62 5 VAL B CA 1
ATOM 1046 C C . VAL B 1 5 ? 17.484 -12.516 6.73 1 35.62 5 VAL B C 1
ATOM 1048 O O . VAL B 1 5 ? 17.016 -11.68 7.504 1 35.62 5 VAL B O 1
ATOM 1051 N N . GLY B 1 6 ? 17.625 -12.266 5.477 1 35.72 6 GLY B N 1
ATOM 1052 C CA . GLY B 1 6 ? 17.25 -10.977 4.938 1 35.72 6 GLY B CA 1
ATOM 1053 C C . GLY B 1 6 ? 15.773 -10.664 5.121 1 35.72 6 GLY B C 1
ATOM 1054 O O . GLY B 1 6 ? 15.414 -9.57 5.562 1 35.72 6 GLY B O 1
ATOM 1055 N N . TYR B 1 7 ? 14.953 -11.586 4.574 1 42.84 7 TYR B N 1
ATOM 1056 C CA . TYR B 1 7 ? 13.516 -11.344 4.598 1 42.84 7 TYR B CA 1
ATOM 1057 C C . TYR B 1 7 ? 12.992 -11.32 6.027 1 42.84 7 TYR B C 1
ATOM 1059 O O . TYR B 1 7 ? 12.094 -10.531 6.352 1 42.84 7 TYR B O 1
ATOM 1067 N N . LYS B 1 8 ? 13.516 -12.305 6.812 1 43.16 8 LYS B N 1
ATOM 1068 C CA . LYS B 1 8 ? 13.047 -12.367 8.195 1 43.16 8 LYS B CA 1
ATOM 1069 C C . LYS B 1 8 ? 13.227 -11.023 8.898 1 43.16 8 LYS B C 1
ATOM 1071 O O . LYS B 1 8 ? 12.43 -10.664 9.766 1 43.16 8 LYS B O 1
ATOM 1076 N N . SER B 1 9 ? 14.305 -10.43 8.414 1 43.41 9 SER B N 1
ATOM 1077 C CA . SER B 1 9 ? 14.586 -9.195 9.141 1 43.41 9 SER B CA 1
ATOM 1078 C C . SER B 1 9 ? 13.594 -8.102 8.781 1 43.41 9 SER B C 1
ATOM 1080 O O . SER B 1 9 ? 13.234 -7.277 9.625 1 43.41 9 SER B O 1
ATOM 1082 N N . VAL B 1 10 ? 13.227 -8.039 7.465 1 45.44 10 VAL B N 1
ATOM 1083 C CA . VAL B 1 10 ? 12.367 -6.941 7.059 1 45.44 10 VAL B CA 1
ATOM 1084 C C . VAL B 1 10 ? 10.969 -7.141 7.637 1 45.44 10 VAL B C 1
ATOM 1086 O O . VAL B 1 10 ? 10.344 -6.191 8.109 1 45.44 10 VAL B O 1
ATOM 1089 N N . GLY B 1 11 ? 10.391 -8.383 7.52 1 48.94 11 GLY B N 1
ATOM 1090 C CA . GLY B 1 11 ? 9.07 -8.672 8.047 1 48.94 11 GLY B CA 1
ATOM 1091 C C . GLY B 1 11 ? 8.969 -8.492 9.547 1 48.94 11 GLY B C 1
ATOM 1092 O O . GLY B 1 11 ? 7.922 -8.102 10.062 1 48.94 11 GLY B O 1
ATOM 1093 N N . PHE B 1 12 ? 10.102 -8.922 10.25 1 43.66 12 PHE B N 1
ATOM 1094 C CA . PHE B 1 12 ? 10.078 -8.969 11.703 1 43.66 12 PHE B CA 1
ATOM 1095 C C . PHE B 1 12 ? 10.227 -7.574 12.297 1 43.66 12 PHE B C 1
ATOM 1097 O O . PHE B 1 12 ? 9.766 -7.32 13.414 1 43.66 12 PHE B O 1
ATOM 1104 N N . VAL B 1 13 ? 10.781 -6.629 11.492 1 50.97 13 VAL B N 1
ATOM 1105 C CA . VAL B 1 13 ? 11.109 -5.395 12.195 1 50.97 13 VAL B CA 1
ATOM 1106 C C . VAL B 1 13 ? 10.164 -4.277 11.75 1 50.97 13 VAL B C 1
ATOM 1108 O O . VAL B 1 13 ? 10.156 -3.191 12.336 1 50.97 13 VAL B O 1
ATOM 1111 N N . SER B 1 14 ? 9.391 -4.586 10.82 1 59.97 14 SER B N 1
ATOM 1112 C CA . SER B 1 14 ? 8.547 -3.494 10.344 1 59.97 14 SER B CA 1
ATOM 1113 C C . SER B 1 14 ? 7.273 -3.375 11.172 1 59.97 14 SER B C 1
ATOM 1115 O O . SER B 1 14 ? 6.93 -4.285 11.93 1 59.97 14 SER B O 1
ATOM 1117 N N . ASN B 1 15 ? 6.902 -2.168 11.305 1 67.31 15 ASN B N 1
ATOM 1118 C CA . ASN B 1 15 ? 5.527 -2.055 11.789 1 67.31 15 ASN B CA 1
ATOM 1119 C C . ASN B 1 15 ? 4.594 -3.002 11.039 1 67.31 15 ASN B C 1
ATOM 1121 O O . ASN B 1 15 ? 5.027 -3.73 10.148 1 67.31 15 ASN B O 1
ATOM 1125 N N . HIS B 1 16 ? 3.504 -3.51 11.609 1 70.69 16 HIS B N 1
ATOM 1126 C CA . HIS B 1 16 ? 2.543 -4.391 10.953 1 70.69 16 HIS B CA 1
ATOM 1127 C C . HIS B 1 16 ? 2.105 -3.824 9.609 1 70.69 16 HIS B C 1
ATOM 1129 O O . HIS B 1 16 ? 1.083 -4.242 9.062 1 70.69 16 HIS B O 1
ATOM 1135 N N . LEU B 1 17 ? 3.004 -2.783 9.094 1 75.75 17 LEU B N 1
ATOM 1136 C CA . LEU B 1 17 ? 2.639 -2.162 7.824 1 75.75 17 LEU B CA 1
ATOM 1137 C C . LEU B 1 17 ? 3.307 -2.881 6.656 1 75.75 17 LEU B C 1
ATOM 1139 O O . LEU B 1 17 ? 4.445 -3.336 6.77 1 75.75 17 LEU B O 1
ATOM 1143 N N . PRO B 1 18 ? 2.607 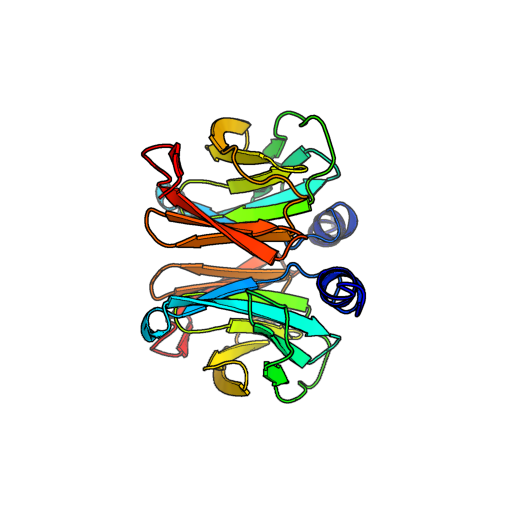-2.889 5.52 1 75.25 18 PRO B N 1
ATOM 1144 C CA . PRO B 1 18 ? 3.236 -3.502 4.344 1 75.25 18 PRO B CA 1
ATOM 1145 C C . PRO B 1 18 ? 4.441 -2.711 3.844 1 75.25 18 PRO B C 1
ATOM 1147 O O . PRO B 1 18 ? 4.453 -1.479 3.918 1 75.25 18 PRO B O 1
ATOM 1150 N N . LEU B 1 19 ? 5.355 -3.504 3.383 1 82.12 19 LEU B N 1
ATOM 1151 C CA . LEU B 1 19 ? 6.492 -2.85 2.746 1 82.12 19 LEU B CA 1
ATOM 1152 C C . LEU B 1 19 ? 6.062 -2.131 1.473 1 82.12 19 LEU B C 1
ATOM 1154 O O . LEU B 1 19 ? 5.07 -2.508 0.846 1 82.12 19 LEU B O 1
ATOM 1158 N N . GLN B 1 20 ? 6.734 -1.084 1.16 1 87.75 20 GLN B N 1
ATOM 1159 C CA . GLN B 1 20 ? 6.539 -0.354 -0.088 1 87.75 20 GLN B CA 1
ATOM 1160 C C . GLN B 1 20 ? 7.691 -0.597 -1.056 1 87.75 20 GLN B C 1
ATOM 1162 O O . GLN B 1 20 ? 8.852 -0.646 -0.644 1 87.75 20 GLN B O 1
ATOM 1167 N N . LEU B 1 21 ? 7.32 -0.848 -2.305 1 87.75 21 LEU B N 1
ATOM 1168 C CA . LEU B 1 21 ? 8.32 -0.996 -3.357 1 87.75 21 LEU B CA 1
ATOM 1169 C C . LEU B 1 21 ? 8.461 0.295 -4.156 1 87.75 21 LEU B C 1
ATOM 1171 O O . LEU B 1 21 ? 7.469 0.95 -4.473 1 87.75 21 LEU B O 1
ATOM 1175 N N . ARG B 1 22 ? 9.734 0.629 -4.363 1 86.12 22 ARG B N 1
ATOM 1176 C CA . ARG B 1 22 ? 10.031 1.775 -5.215 1 86.12 22 ARG B CA 1
ATOM 1177 C C . ARG B 1 22 ? 11.008 1.395 -6.32 1 86.12 22 ARG B C 1
ATOM 1179 O O . ARG B 1 22 ? 12.078 0.852 -6.047 1 86.12 22 ARG B O 1
ATOM 1186 N N . TYR B 1 23 ? 10.508 1.631 -7.496 1 79.12 23 TYR B N 1
ATOM 1187 C CA . TYR B 1 23 ? 11.375 1.357 -8.641 1 79.12 23 TYR B CA 1
ATOM 1188 C C . TYR B 1 23 ? 12.281 2.549 -8.93 1 79.12 23 TYR B C 1
ATOM 1190 O O . TYR B 1 23 ? 11.82 3.691 -8.984 1 79.12 23 TYR B O 1
ATOM 1198 N N . ILE B 1 24 ? 13.578 2.248 -9.016 1 75.25 24 ILE B N 1
ATOM 1199 C CA . ILE B 1 24 ? 14.539 3.299 -9.352 1 75.25 24 ILE B CA 1
ATOM 1200 C C . ILE B 1 24 ? 15.07 3.078 -10.766 1 75.25 24 ILE B C 1
ATOM 1202 O O . ILE B 1 24 ? 15.82 2.131 -11.008 1 75.25 24 ILE B O 1
ATOM 1206 N N . ARG B 1 25 ? 14.641 3.842 -11.711 1 61.97 25 ARG B N 1
ATOM 1207 C CA . ARG B 1 25 ? 14.883 3.703 -13.141 1 61.97 25 ARG B CA 1
ATOM 1208 C C . ARG B 1 25 ? 16.375 3.73 -13.445 1 61.97 25 ARG B C 1
ATOM 1210 O O . ARG B 1 25 ? 16.891 2.857 -14.148 1 61.97 25 ARG B O 1
ATOM 1217 N N . PRO B 1 26 ? 17.078 4.828 -13.102 1 61.06 26 PRO B N 1
ATOM 1218 C CA . PRO B 1 26 ? 18.453 4.941 -13.602 1 61.06 26 PRO B CA 1
ATOM 1219 C C . PRO B 1 26 ? 19.328 3.764 -13.18 1 61.06 26 PRO B C 1
ATOM 1221 O O . PRO B 1 26 ? 20.281 3.424 -13.883 1 61.06 26 PRO B O 1
ATOM 1224 N N . ARG B 1 27 ? 18.969 3.141 -12.156 1 58.25 27 ARG B N 1
ATOM 1225 C CA . ARG B 1 27 ? 19.859 2.104 -11.648 1 58.25 27 ARG B CA 1
ATOM 1226 C C . ARG B 1 27 ? 19.328 0.713 -11.984 1 58.25 27 ARG B C 1
ATOM 1228 O O . ARG B 1 27 ? 20.031 -0.283 -11.828 1 58.25 27 ARG B O 1
ATOM 1235 N N . GLY B 1 28 ? 18.125 0.786 -12.609 1 64 28 GLY B N 1
ATOM 1236 C CA . GLY B 1 28 ? 17.5 -0.478 -12.953 1 64 28 GLY B CA 1
ATOM 1237 C C . GLY B 1 28 ? 17.188 -1.344 -11.75 1 64 28 GLY B C 1
ATOM 1238 O O . GLY B 1 28 ? 17.219 -2.574 -11.836 1 64 28 GLY B O 1
ATOM 1239 N N . GLY B 1 29 ? 16.984 -0.766 -10.617 1 75.94 29 GLY B N 1
ATOM 1240 C CA . GLY B 1 29 ? 16.734 -1.558 -9.422 1 75.94 29 GLY B CA 1
ATOM 1241 C C . GLY B 1 29 ? 15.531 -1.068 -8.633 1 75.94 29 GLY B C 1
ATOM 1242 O O . GLY B 1 29 ? 14.797 -0.186 -9.086 1 75.94 29 GLY B O 1
ATOM 1243 N N . TYR B 1 30 ? 15.164 -1.837 -7.598 1 82.31 30 TYR B N 1
ATOM 1244 C CA . TYR B 1 30 ? 14.062 -1.462 -6.719 1 82.31 30 TYR B CA 1
ATOM 1245 C C . TYR B 1 30 ? 14.531 -1.329 -5.277 1 82.31 30 TYR B C 1
ATOM 1247 O O . TYR B 1 30 ? 15.523 -1.947 -4.883 1 82.31 30 TYR B O 1
ATOM 1255 N N . LEU B 1 31 ? 13.898 -0.421 -4.68 1 87.44 31 LEU B N 1
ATOM 1256 C CA . LEU B 1 31 ? 14.094 -0.258 -3.244 1 87.44 31 LEU B CA 1
ATOM 1257 C C . LEU B 1 31 ? 12.891 -0.77 -2.465 1 87.44 31 LEU B C 1
ATOM 1259 O O . LEU B 1 31 ? 11.766 -0.737 -2.967 1 87.44 31 LEU B O 1
ATOM 1263 N N . VAL B 1 32 ? 13.18 -1.277 -1.354 1 88.12 32 VAL B N 1
ATOM 1264 C CA . VAL B 1 32 ? 12.148 -1.671 -0.4 1 88.12 32 VAL B CA 1
ATOM 1265 C C . VAL B 1 32 ? 12.133 -0.696 0.776 1 88.12 32 VAL B C 1
ATOM 1267 O O . VAL B 1 32 ? 13.172 -0.461 1.408 1 88.12 32 VAL B O 1
ATOM 1270 N N . VAL B 1 33 ? 10.953 -0.103 0.924 1 91.12 33 VAL B N 1
ATOM 1271 C CA . VAL B 1 33 ? 10.82 0.837 2.033 1 91.12 33 VAL B CA 1
ATOM 1272 C C . VAL B 1 33 ? 9.859 0.276 3.078 1 91.12 33 VAL B C 1
ATOM 1274 O O . VAL B 1 33 ? 8.766 -0.178 2.74 1 91.12 33 VAL B O 1
ATOM 1277 N N . THR B 1 34 ? 10.266 0.234 4.324 1 89.81 34 THR B N 1
ATOM 1278 C CA . THR B 1 34 ? 9.445 -0.166 5.461 1 89.81 34 THR B CA 1
ATOM 1279 C C . THR B 1 34 ? 9.57 0.841 6.602 1 89.81 34 THR B C 1
ATOM 1281 O O . THR B 1 34 ? 10.109 1.932 6.414 1 89.81 34 THR B O 1
ATOM 1284 N N . CYS B 1 35 ? 8.859 0.507 7.66 1 90.31 35 CYS B N 1
ATOM 1285 C CA . CYS B 1 35 ? 9.016 1.372 8.82 1 90.31 35 CYS B CA 1
ATOM 1286 C C . CYS B 1 35 ? 9.172 0.55 10.094 1 90.31 35 CYS B C 1
ATOM 1288 O O . CYS B 1 35 ? 8.664 -0.568 10.188 1 90.31 35 CYS B O 1
ATOM 1290 N N . VAL B 1 36 ? 9.969 1.05 10.984 1 88.81 36 VAL B N 1
ATOM 1291 C CA . VAL B 1 36 ? 10.141 0.526 12.336 1 88.81 36 VAL B CA 1
ATOM 1292 C C . VAL B 1 36 ? 9.82 1.617 13.359 1 88.81 36 VAL B C 1
ATOM 1294 O O . VAL B 1 36 ? 10.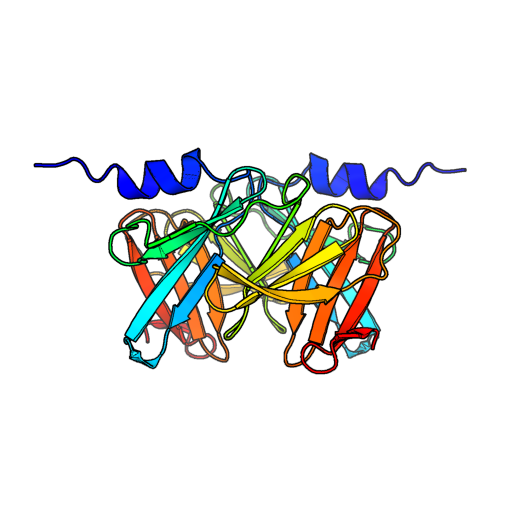617 2.537 13.562 1 88.81 36 VAL B O 1
ATOM 1297 N N . GLY B 1 37 ? 8.602 1.445 13.945 1 90.5 37 GLY B N 1
ATOM 1298 C CA . GLY B 1 37 ? 8.156 2.488 14.859 1 90.5 37 GLY B CA 1
ATOM 1299 C C . GLY B 1 37 ? 7.824 3.791 14.156 1 90.5 37 GLY B C 1
ATOM 1300 O O . GLY B 1 37 ? 6.805 3.887 13.469 1 90.5 37 GLY B O 1
ATOM 1301 N N . ASN B 1 38 ? 8.773 4.77 14.406 1 95.69 38 ASN B N 1
ATOM 1302 C CA . ASN B 1 38 ? 8.523 6.102 13.867 1 95.69 38 ASN B CA 1
ATOM 1303 C C . ASN B 1 38 ? 9.562 6.492 12.828 1 95.69 38 ASN B C 1
ATOM 1305 O O . ASN B 1 38 ? 9.758 7.68 12.547 1 95.69 38 ASN B O 1
ATOM 1309 N N . THR B 1 39 ? 10.203 5.465 12.266 1 95.38 39 THR B N 1
ATOM 1310 C CA . THR B 1 39 ? 11.281 5.703 11.312 1 95.38 39 THR B CA 1
ATOM 1311 C C . THR B 1 39 ? 11.086 4.855 10.055 1 95.38 39 THR B C 1
ATOM 1313 O O . THR B 1 39 ? 10.711 3.686 10.141 1 95.38 39 THR B O 1
ATOM 1316 N N . ILE B 1 40 ? 11.398 5.457 8.891 1 94.94 40 ILE B N 1
ATOM 1317 C CA . ILE B 1 40 ? 11.375 4.676 7.664 1 94.94 40 ILE B CA 1
ATOM 1318 C C . ILE B 1 40 ? 12.75 4.07 7.406 1 94.94 40 ILE B C 1
ATOM 1320 O O . ILE B 1 40 ? 13.773 4.715 7.652 1 94.94 40 ILE B O 1
ATOM 1324 N N . HIS B 1 41 ? 12.758 2.881 7.035 1 92.75 41 HIS B N 1
ATOM 1325 C CA . HIS B 1 41 ? 13.953 2.146 6.625 1 92.75 41 HIS B CA 1
ATOM 1326 C C . HIS B 1 41 ? 13.906 1.809 5.141 1 92.75 41 HIS B C 1
ATOM 1328 O O . HIS B 1 41 ? 12.914 1.272 4.648 1 92.75 41 HIS B O 1
ATOM 1334 N N . THR B 1 42 ? 14.961 2.148 4.43 1 91.38 42 THR B N 1
ATOM 1335 C CA . THR B 1 42 ? 15.055 1.839 3.008 1 91.38 42 THR B CA 1
ATOM 1336 C C . THR B 1 42 ? 16.109 0.765 2.754 1 91.38 42 THR B C 1
ATOM 1338 O O . THR B 1 42 ? 17.25 0.883 3.217 1 91.38 42 THR B O 1
ATOM 1341 N N . TYR B 1 43 ? 15.742 -0.254 2.078 1 87.81 43 TYR B N 1
ATOM 1342 C CA . TYR B 1 43 ? 16.609 -1.377 1.754 1 87.81 43 TYR B CA 1
ATOM 1343 C C . TYR B 1 43 ? 16.781 -1.515 0.246 1 87.81 43 TYR B C 1
ATOM 1345 O O . TYR B 1 43 ? 15.906 -1.128 -0.524 1 87.81 43 TYR B O 1
ATOM 1353 N N . THR B 1 44 ? 17.953 -2.113 -0.12 1 84 44 THR B N 1
ATOM 1354 C CA . THR B 1 44 ? 18.062 -2.561 -1.505 1 84 44 THR B CA 1
ATOM 1355 C C . THR B 1 44 ? 17.109 -3.723 -1.773 1 84 44 THR B C 1
ATOM 1357 O O . THR B 1 44 ? 16.875 -4.562 -0.9 1 84 44 THR B O 1
ATOM 1360 N N . GLY B 1 45 ? 16.562 -3.795 -2.867 1 79.25 45 GLY B N 1
ATOM 1361 C CA . GLY B 1 45 ? 15.641 -4.863 -3.225 1 79.25 45 GLY B CA 1
ATOM 1362 C C . GLY B 1 45 ? 16.328 -6.203 -3.414 1 79.25 45 GLY B C 1
ATOM 1363 O O . GLY B 1 45 ? 15.734 -7.254 -3.146 1 79.25 45 GLY B O 1
ATOM 1364 N N . GLU B 1 46 ? 17.516 -6.234 -3.939 1 75 46 GLU B N 1
ATOM 1365 C CA . GLU B 1 46 ? 18.234 -7.449 -4.336 1 75 46 GLU B CA 1
ATOM 1366 C C . GLU B 1 46 ? 18.656 -8.258 -3.115 1 75 46 GLU B C 1
ATOM 1368 O O . GLU B 1 46 ? 18.531 -9.484 -3.098 1 75 46 GLU B O 1
ATOM 1373 N N . ASN B 1 47 ? 19.172 -7.547 -2.094 1 76.88 47 ASN B N 1
ATOM 1374 C CA . ASN B 1 47 ? 19.719 -8.305 -0.974 1 76.88 47 ASN B CA 1
ATOM 1375 C C . ASN B 1 47 ? 19.234 -7.766 0.365 1 76.88 47 ASN B C 1
ATOM 1377 O O . ASN B 1 47 ? 19.719 -8.172 1.422 1 76.88 47 ASN B O 1
ATOM 1381 N N . PHE B 1 48 ? 18.312 -6.785 0.304 1 81.56 48 PHE B N 1
ATOM 1382 C CA . PHE B 1 48 ? 17.688 -6.223 1.494 1 81.56 48 PHE B CA 1
ATOM 1383 C C . PHE B 1 48 ? 18.719 -5.625 2.426 1 81.56 48 PHE B C 1
ATOM 1385 O O . PHE B 1 48 ? 18.625 -5.75 3.648 1 81.56 48 PHE B O 1
ATOM 1392 N N . ARG B 1 49 ? 19.719 -5.09 1.721 1 85 49 ARG B N 1
ATOM 1393 C CA . ARG B 1 49 ? 20.656 -4.305 2.502 1 85 49 ARG B CA 1
ATOM 1394 C C . ARG B 1 49 ? 20.062 -2.957 2.898 1 85 49 ARG B C 1
ATOM 1396 O O . ARG B 1 49 ? 19.438 -2.281 2.074 1 85 49 ARG B O 1
ATOM 1403 N N . LEU B 1 50 ? 20.281 -2.654 4.219 1 88.25 50 LEU B N 1
ATOM 1404 C CA . LEU B 1 50 ? 19.812 -1.363 4.699 1 88.25 50 LEU B CA 1
ATOM 1405 C C . LEU B 1 50 ? 20.594 -0.222 4.07 1 88.25 50 LEU B C 1
ATOM 1407 O O . LEU B 1 50 ? 21.828 -0.151 4.227 1 88.25 50 LEU B O 1
ATOM 1411 N N . LEU B 1 51 ? 19.953 0.594 3.324 1 90.62 51 LEU B N 1
ATOM 1412 C CA . LEU B 1 51 ? 20.594 1.715 2.65 1 90.62 51 LEU B CA 1
ATOM 1413 C C . LEU B 1 51 ? 20.5 2.984 3.488 1 90.62 51 LEU B C 1
ATOM 1415 O O . LEU B 1 51 ? 21.5 3.658 3.727 1 90.62 51 LEU B O 1
ATOM 1419 N N . THR B 1 52 ? 19.344 3.361 3.893 1 92.38 52 THR B N 1
ATOM 1420 C CA . THR B 1 52 ? 19.141 4.594 4.645 1 92.38 52 THR B CA 1
ATOM 1421 C C . THR B 1 52 ? 18.094 4.402 5.734 1 92.38 52 THR B C 1
ATOM 1423 O O . THR B 1 52 ? 17.234 3.531 5.625 1 92.38 52 THR B O 1
ATOM 1426 N N . VAL B 1 53 ? 18.25 5.137 6.801 1 93.56 53 VAL B N 1
ATOM 1427 C CA . VAL B 1 53 ? 17.25 5.316 7.848 1 93.56 53 VAL B CA 1
ATOM 1428 C C . VAL B 1 53 ? 16.812 6.777 7.891 1 93.56 53 VAL B C 1
ATOM 1430 O O . VAL B 1 53 ? 17.641 7.684 7.969 1 93.56 53 VAL B O 1
ATOM 1433 N N . GLY B 1 54 ? 15.531 6.945 7.703 1 95.25 54 GLY B N 1
ATOM 1434 C CA . GLY B 1 54 ? 15.016 8.297 7.781 1 95.25 54 GLY B CA 1
ATOM 1435 C C . GLY B 1 54 ? 15.078 8.883 9.18 1 95.25 54 GLY B C 1
ATOM 1436 O O . GLY B 1 54 ? 15.266 8.156 10.156 1 95.25 54 GLY B O 1
ATOM 1437 N N . ARG B 1 55 ? 14.977 10.18 9.234 1 95.06 55 ARG B N 1
ATOM 1438 C CA . ARG B 1 55 ? 14.906 10.82 10.539 1 95.06 55 ARG B CA 1
ATOM 1439 C C . ARG B 1 55 ? 13.672 10.367 11.312 1 95.06 55 ARG B C 1
ATOM 1441 O O . ARG B 1 55 ? 12.602 10.188 10.727 1 95.06 55 ARG B O 1
ATOM 1448 N N . PRO B 1 56 ? 13.828 10.164 12.602 1 96.19 56 PRO B N 1
ATOM 1449 C CA . PRO B 1 56 ? 12.656 9.781 13.398 1 96.19 56 PRO B CA 1
ATOM 1450 C C . PRO B 1 56 ? 11.578 10.859 13.422 1 96.19 56 PRO B C 1
ATOM 1452 O O . PRO B 1 56 ? 11.891 12.055 13.461 1 96.19 56 PRO B O 1
ATOM 1455 N N . LEU B 1 57 ? 10.383 10.453 13.32 1 97 57 LEU B N 1
ATOM 1456 C CA . LEU B 1 57 ? 9.242 11.352 13.453 1 97 57 LEU B CA 1
ATOM 1457 C C . LEU B 1 57 ? 8.758 11.391 14.898 1 97 57 LEU B C 1
ATOM 1459 O O . LEU B 1 57 ? 9.328 10.734 15.773 1 97 57 LEU B O 1
ATOM 1463 N N . ASP B 1 58 ? 7.777 12.203 15.156 1 96.25 58 ASP B N 1
ATOM 1464 C CA . ASP B 1 58 ? 7.391 12.516 16.531 1 96.25 58 ASP B CA 1
ATOM 1465 C C . ASP B 1 58 ? 6.555 11.391 17.141 1 96.25 58 ASP B C 1
ATOM 1467 O O . ASP B 1 58 ? 6.402 11.312 18.359 1 96.25 58 ASP B O 1
ATOM 1471 N N . ASP B 1 59 ? 5.98 10.562 16.359 1 97.12 59 ASP B N 1
ATOM 1472 C CA . ASP B 1 59 ? 5.129 9.469 16.812 1 97.12 59 ASP B CA 1
ATOM 1473 C C . ASP B 1 59 ? 5.184 8.297 15.836 1 97.12 59 ASP B C 1
ATOM 1475 O O . ASP B 1 59 ? 5.832 8.383 14.789 1 97.12 59 ASP B O 1
ATOM 1479 N N . GLU B 1 60 ? 4.492 7.227 16.156 1 94.94 60 GLU B N 1
ATOM 1480 C CA . GLU B 1 60 ? 4.473 6.008 15.344 1 94.94 60 GLU B CA 1
ATOM 1481 C C . GLU B 1 60 ? 3.877 6.266 13.969 1 94.94 60 GLU B C 1
ATOM 1483 O O . GLU B 1 60 ? 2.889 6.992 13.836 1 94.94 60 GLU B O 1
ATOM 1488 N N . ILE B 1 61 ? 4.461 5.668 12.938 1 93.94 61 ILE B N 1
ATOM 1489 C CA . ILE B 1 61 ? 3.9 5.711 11.594 1 93.94 61 ILE B CA 1
ATOM 1490 C C . ILE B 1 61 ? 2.67 4.809 11.516 1 93.94 61 ILE B C 1
ATOM 1492 O O . ILE B 1 61 ? 2.75 3.613 11.812 1 93.94 61 ILE B O 1
ATOM 1496 N N . LEU B 1 62 ? 1.548 5.352 11.094 1 90.75 62 LEU B N 1
ATOM 1497 C CA . LEU B 1 62 ? 0.274 4.645 11.125 1 90.75 62 LEU B CA 1
ATOM 1498 C C . LEU B 1 62 ? -0.038 4.035 9.758 1 90.75 62 LEU B C 1
ATOM 1500 O O . LEU B 1 62 ? -0.787 3.059 9.672 1 90.75 62 LEU B O 1
ATOM 1504 N N . CYS B 1 63 ? 0.399 4.633 8.695 1 91.31 63 CYS B N 1
ATOM 1505 C CA . CYS B 1 63 ? 0.183 4.164 7.328 1 91.31 63 CYS B CA 1
ATOM 1506 C C . CYS B 1 63 ? 1.265 4.691 6.395 1 91.31 63 CYS B C 1
ATOM 1508 O O . CYS B 1 63 ? 1.929 5.684 6.703 1 91.31 63 CYS B O 1
ATOM 1510 N N . MET B 1 64 ? 1.433 4.004 5.262 1 93.06 64 MET B N 1
ATOM 1511 C CA . MET B 1 64 ? 2.467 4.355 4.293 1 93.06 64 MET B CA 1
ATOM 1512 C C . MET B 1 64 ? 1.972 4.133 2.867 1 93.06 64 MET B C 1
ATOM 1514 O O . MET B 1 64 ? 1.128 3.27 2.625 1 93.06 64 MET B O 1
ATOM 1518 N N . ALA B 1 65 ? 2.494 4.855 2.004 1 92.5 65 ALA B N 1
ATOM 1519 C CA . ALA B 1 65 ? 2.334 4.684 0.562 1 92.5 65 ALA B CA 1
ATOM 1520 C C . ALA B 1 65 ? 3.539 5.234 -0.194 1 92.5 65 ALA B C 1
ATOM 1522 O O . ALA B 1 65 ? 4.344 5.984 0.366 1 92.5 65 ALA B O 1
ATOM 1523 N N . ALA B 1 66 ? 3.66 4.777 -1.425 1 91.56 66 ALA B N 1
ATOM 1524 C CA . ALA B 1 66 ? 4.762 5.273 -2.244 1 91.56 66 ALA B CA 1
ATOM 1525 C C . ALA B 1 66 ? 4.328 5.445 -3.697 1 91.56 66 ALA B C 1
ATOM 1527 O O . ALA B 1 66 ? 3.447 4.73 -4.18 1 91.56 66 ALA B O 1
ATOM 1528 N N . ASP B 1 67 ? 4.93 6.43 -4.305 1 86.56 67 ASP B N 1
ATOM 1529 C CA . ASP B 1 67 ? 4.852 6.559 -5.758 1 86.56 67 ASP B CA 1
ATOM 1530 C C . ASP B 1 67 ? 6.242 6.641 -6.379 1 86.56 67 ASP B C 1
ATOM 1532 O O . ASP B 1 67 ? 7.223 6.203 -5.773 1 86.56 67 ASP B O 1
ATOM 1536 N N . ALA B 1 68 ? 6.32 7.07 -7.582 1 81.94 68 ALA B N 1
ATOM 1537 C CA . ALA B 1 68 ? 7.598 7.059 -8.297 1 81.94 68 ALA B CA 1
ATOM 1538 C C . ALA B 1 68 ? 8.586 8.031 -7.66 1 81.94 68 ALA B C 1
ATOM 1540 O O . ALA B 1 68 ? 9.805 7.879 -7.824 1 81.94 68 ALA B O 1
ATOM 1541 N N . TYR B 1 69 ? 8.07 8.969 -6.859 1 87.38 69 TYR B N 1
ATOM 1542 C CA . TYR B 1 69 ? 8.953 10.055 -6.445 1 87.38 69 TYR B CA 1
ATOM 1543 C C . TYR B 1 69 ? 9.055 10.125 -4.926 1 87.38 69 TYR B C 1
ATOM 1545 O O . TYR B 1 69 ? 10.07 10.562 -4.383 1 87.38 69 TYR B O 1
ATOM 1553 N N . HIS B 1 70 ? 7.98 9.633 -4.277 1 92.69 70 HIS B N 1
ATOM 1554 C CA . HIS B 1 70 ? 7.941 9.867 -2.84 1 92.69 70 HIS B CA 1
ATOM 1555 C C . HIS B 1 70 ? 7.516 8.602 -2.092 1 92.69 70 HIS B C 1
ATOM 1557 O O . HIS B 1 70 ? 6.871 7.727 -2.668 1 92.69 70 HIS B O 1
ATOM 1563 N N . VAL B 1 71 ? 7.953 8.57 -0.869 1 94.44 71 VAL B N 1
ATOM 1564 C CA . VAL B 1 71 ? 7.312 7.766 0.166 1 94.44 71 VAL B CA 1
ATOM 1565 C C . VAL B 1 71 ? 6.492 8.672 1.085 1 94.44 71 VAL B C 1
ATOM 1567 O O . VAL B 1 71 ? 6.941 9.75 1.468 1 94.44 71 VAL B O 1
ATOM 1570 N N . TYR B 1 72 ? 5.301 8.227 1.365 1 95.88 72 TYR B N 1
ATOM 1571 C CA . TYR B 1 72 ? 4.43 8.984 2.256 1 95.88 72 TYR B CA 1
ATOM 1572 C C . TYR B 1 72 ? 4.195 8.227 3.561 1 95.88 72 TYR B C 1
ATOM 1574 O O . TYR B 1 72 ? 3.965 7.02 3.553 1 95.88 72 TYR B O 1
ATOM 1582 N N . THR B 1 73 ? 4.27 8.938 4.641 1 96.44 73 THR B N 1
ATOM 1583 C CA . THR B 1 73 ? 3.947 8.367 5.945 1 96.44 73 THR B CA 1
ATOM 1584 C C . THR B 1 73 ? 2.865 9.188 6.641 1 96.44 73 THR B C 1
ATOM 1586 O O . THR B 1 73 ? 2.863 10.414 6.559 1 96.44 73 THR B O 1
ATOM 1589 N N . GLY B 1 74 ? 1.936 8.539 7.203 1 96.5 74 GLY B N 1
ATOM 1590 C CA . GLY B 1 74 ? 0.96 9.164 8.086 1 96.5 74 GLY B CA 1
ATOM 1591 C C . GLY B 1 74 ? 1.307 9.023 9.555 1 96.5 74 GLY B C 1
ATOM 1592 O O . GLY B 1 74 ? 1.436 7.906 10.062 1 96.5 74 GLY B O 1
ATOM 1593 N N . VAL B 1 75 ? 1.455 10.078 10.25 1 97.06 75 VAL B N 1
ATOM 1594 C CA . VAL B 1 75 ? 1.741 10.117 11.68 1 97.06 75 VAL B CA 1
ATOM 1595 C C . VAL B 1 75 ? 0.701 10.984 12.391 1 97.06 75 VAL B C 1
ATOM 1597 O O . VAL B 1 75 ? 0.741 12.211 12.297 1 97.06 75 VAL B O 1
ATOM 1600 N N . GLY B 1 76 ? -0.138 10.266 13.156 1 96.56 76 GLY B N 1
ATOM 1601 C CA . GLY B 1 76 ? -1.279 11.008 13.68 1 96.56 76 GLY B CA 1
ATOM 1602 C C . GLY B 1 76 ? -2.152 11.594 12.586 1 96.56 76 GLY B C 1
ATOM 1603 O O . GLY B 1 76 ? -2.748 10.867 11.797 1 96.56 76 GLY B O 1
ATOM 1604 N N . LYS B 1 77 ? -2.137 12.969 12.539 1 97.62 77 LYS B N 1
ATOM 1605 C CA . LYS B 1 77 ? -3.025 13.688 11.625 1 97.62 77 LYS B CA 1
ATOM 1606 C C . LYS B 1 77 ? -2.24 14.32 10.477 1 97.62 77 LYS B C 1
ATOM 1608 O O . LYS B 1 77 ? -2.807 15.047 9.656 1 97.62 77 LYS B O 1
ATOM 1613 N N . LYS B 1 78 ? -0.982 14.039 10.445 1 97.94 78 LYS B N 1
ATOM 1614 C CA . LYS B 1 78 ? -0.101 14.68 9.469 1 97.94 78 LYS B CA 1
ATOM 1615 C C . LYS B 1 78 ? 0.462 13.664 8.484 1 97.94 78 LYS B C 1
ATOM 1617 O O . LYS B 1 78 ? 0.761 12.531 8.859 1 97.94 78 LYS B O 1
ATOM 1622 N N . ILE B 1 79 ? 0.613 14.094 7.289 1 97.75 79 ILE B N 1
ATOM 1623 C CA . ILE B 1 79 ? 1.268 13.289 6.262 1 97.75 79 ILE B CA 1
ATOM 1624 C C . ILE B 1 79 ? 2.629 13.898 5.922 1 97.75 79 ILE B C 1
ATOM 1626 O O . ILE B 1 79 ? 2.738 15.102 5.684 1 97.75 79 ILE B O 1
ATOM 1630 N N . TYR B 1 80 ? 3.609 13.117 5.871 1 97.88 80 TYR B N 1
ATOM 1631 C CA . TYR B 1 80 ? 4.945 13.539 5.457 1 97.88 80 TYR B CA 1
ATOM 1632 C C . TYR B 1 80 ? 5.316 12.93 4.109 1 97.88 80 TYR B C 1
ATOM 1634 O O . TYR B 1 80 ? 5.152 11.727 3.898 1 97.88 80 TYR B O 1
ATOM 1642 N N . ALA B 1 81 ? 5.77 13.719 3.215 1 97.38 81 ALA B N 1
ATOM 1643 C CA . ALA B 1 81 ? 6.312 13.258 1.941 1 97.38 81 ALA B CA 1
ATOM 1644 C C . ALA B 1 81 ? 7.836 13.227 1.975 1 97.38 81 ALA B C 1
ATOM 1646 O O . ALA B 1 81 ? 8.477 14.266 2.18 1 97.38 81 ALA B O 1
ATOM 1647 N N . TRP B 1 82 ? 8.344 12.062 1.783 1 96.31 82 TRP B N 1
ATOM 1648 C CA . TRP B 1 82 ? 9.781 11.852 1.833 1 96.31 82 TRP B CA 1
ATOM 1649 C C . TRP B 1 82 ? 10.375 11.773 0.428 1 96.31 82 TRP B C 1
ATOM 1651 O O . TRP B 1 82 ? 9.836 11.078 -0.438 1 96.31 82 TRP B O 1
ATOM 1661 N N . ARG B 1 83 ? 11.391 12.445 0.271 1 91.81 83 ARG B N 1
ATOM 1662 C CA . ARG B 1 83 ? 12.211 12.297 -0.925 1 91.81 83 ARG B CA 1
ATOM 1663 C C . ARG B 1 83 ? 13.469 11.484 -0.627 1 91.81 83 ARG B C 1
ATOM 1665 O O . ARG B 1 83 ? 14.164 11.742 0.357 1 91.81 83 ARG B O 1
ATOM 1672 N N . ARG B 1 84 ? 13.75 10.461 -1.382 1 82.44 84 ARG B N 1
ATOM 1673 C CA . ARG B 1 84 ? 14.914 9.586 -1.25 1 82.44 84 ARG B CA 1
ATOM 1674 C C . ARG B 1 84 ? 14.945 8.93 0.125 1 82.44 84 ARG B C 1
ATOM 1676 O O . ARG B 1 84 ? 16.016 8.617 0.639 1 82.44 84 ARG B O 1
ATOM 1683 N N . GLY B 1 85 ? 13.812 8.883 0.867 1 83.62 85 GLY B N 1
ATOM 1684 C CA . GLY B 1 85 ? 13.695 8.172 2.133 1 83.62 85 GLY B CA 1
ATOM 1685 C C . GLY B 1 85 ? 14.328 8.922 3.293 1 83.62 85 GLY B C 1
ATOM 1686 O O . GLY B 1 85 ? 14.219 8.5 4.445 1 83.62 85 GLY B O 1
ATOM 1687 N N . THR B 1 86 ? 14.922 10.07 3.033 1 89.25 86 THR B N 1
ATOM 1688 C CA . THR B 1 86 ? 15.656 10.711 4.121 1 89.25 86 THR B CA 1
ATOM 1689 C C . THR B 1 86 ? 15.242 12.172 4.262 1 89.25 86 THR B C 1
ATOM 1691 O O . THR B 1 86 ? 15.461 12.781 5.309 1 89.25 86 THR B O 1
ATOM 1694 N N . GLU B 1 87 ? 14.766 12.758 3.293 1 93.56 87 GLU B N 1
ATOM 1695 C CA . GLU B 1 87 ? 14.406 14.172 3.305 1 93.56 87 GLU B CA 1
ATOM 1696 C C . GLU B 1 87 ? 12.891 14.359 3.281 1 93.56 87 GLU B C 1
ATOM 1698 O O . GLU B 1 87 ? 12.211 13.836 2.398 1 93.56 87 GLU B O 1
ATOM 1703 N N . ILE B 1 88 ? 12.477 15.156 4.27 1 95.81 88 ILE B N 1
ATOM 1704 C CA . ILE B 1 88 ? 11.062 15.523 4.227 1 95.81 88 ILE B CA 1
ATOM 1705 C C . ILE B 1 88 ? 10.875 16.719 3.295 1 95.81 88 ILE B C 1
ATOM 1707 O O . ILE B 1 88 ? 11.367 17.812 3.568 1 95.81 88 ILE B O 1
ATOM 1711 N N . GLU B 1 89 ? 10.203 16.516 2.248 1 96.06 89 GLU B N 1
ATOM 1712 C CA . GLU B 1 89 ? 9.992 17.547 1.243 1 96.06 89 GLU B CA 1
ATOM 1713 C C . GLU B 1 89 ? 8.703 18.328 1.508 1 96.06 89 GLU B C 1
ATOM 1715 O O . GLU B 1 89 ? 8.586 19.484 1.128 1 96.06 89 GLU B O 1
ATOM 1720 N N . ALA B 1 90 ? 7.734 17.703 2.123 1 96.44 90 ALA B N 1
ATOM 1721 C CA . ALA B 1 90 ? 6.453 18.359 2.371 1 96.44 90 ALA B CA 1
ATOM 1722 C C . ALA B 1 90 ? 5.742 17.719 3.564 1 96.44 90 ALA B C 1
ATOM 1724 O O . ALA B 1 90 ? 5.957 16.547 3.879 1 96.44 90 ALA B O 1
ATOM 1725 N N . VAL B 1 91 ? 4.961 18.5 4.23 1 97.12 91 VAL B N 1
ATOM 1726 C CA . VAL B 1 91 ? 4.051 18.062 5.285 1 97.12 91 VAL B CA 1
ATOM 1727 C C . VAL B 1 91 ? 2.631 18.516 4.961 1 97.12 91 VAL B C 1
ATOM 1729 O O . VAL B 1 91 ? 2.4 19.688 4.676 1 97.12 91 VAL B O 1
ATOM 1732 N N . TYR B 1 92 ? 1.733 17.625 4.883 1 97 92 TYR B N 1
ATOM 1733 C CA . TYR B 1 92 ? 0.332 17.922 4.613 1 97 92 TYR B CA 1
ATOM 1734 C C . TYR B 1 92 ? -0.488 17.891 5.898 1 97 92 TYR B C 1
ATOM 1736 O O . TYR B 1 92 ? -0.541 16.859 6.582 1 97 92 TYR B O 1
ATOM 1744 N N . GLU B 1 93 ? -1.131 19 6.164 1 95.88 93 GLU B N 1
ATOM 1745 C CA . GLU B 1 93 ? -1.921 19.141 7.383 1 95.88 93 GLU B CA 1
ATOM 1746 C C . GLU B 1 93 ? -3.369 19.5 7.062 1 95.88 93 GLU B C 1
ATOM 1748 O O . GLU B 1 93 ? -3.633 20.328 6.188 1 95.88 93 GLU B O 1
ATOM 1753 N N . GLY B 1 94 ? -4.297 18.797 7.617 1 94.62 94 GLY B N 1
ATOM 1754 C CA . GLY B 1 94 ? -5.703 19.094 7.406 1 94.62 94 GLY B CA 1
ATOM 1755 C C . GLY B 1 94 ? -6.629 18.109 8.109 1 94.62 94 GLY B C 1
ATOM 1756 O O . GLY B 1 94 ? -7.73 18.484 8.523 1 94.62 94 GLY B O 1
ATOM 1757 N N . HIS B 1 95 ? -6.211 16.953 8.227 1 95.25 95 HIS B N 1
ATOM 1758 C CA . HIS B 1 95 ? -6.996 15.961 8.945 1 95.25 95 HIS B CA 1
ATOM 1759 C C . HIS B 1 95 ? -7.074 16.297 10.43 1 95.25 95 HIS B C 1
ATOM 1761 O O . HIS B 1 95 ? -6.133 16.844 11 1 95.25 95 HIS B O 1
ATOM 1767 N N . VAL B 1 96 ? -8.148 15.914 11.086 1 96 96 VAL B N 1
ATOM 1768 C CA . VAL B 1 96 ? -8.336 16.234 12.5 1 96 96 VAL B CA 1
ATOM 1769 C C . VAL B 1 96 ? -8.414 14.938 13.312 1 96 96 VAL B C 1
ATOM 1771 O O . VAL B 1 96 ? -8.648 14.977 14.523 1 96 96 VAL B O 1
ATOM 1774 N N . ALA B 1 97 ? -8.383 13.852 12.633 1 94.81 97 ALA B N 1
ATOM 1775 C CA . ALA B 1 97 ? -8.305 12.531 13.266 1 94.81 97 ALA B CA 1
ATOM 1776 C C . ALA B 1 97 ? -7.117 11.734 12.727 1 94.81 97 ALA B C 1
ATOM 1778 O O . ALA B 1 97 ? -6.488 12.141 11.742 1 94.81 97 ALA B O 1
ATOM 1779 N N . ASN B 1 98 ? -6.801 10.586 13.359 1 94.62 98 ASN B N 1
ATOM 1780 C CA . ASN B 1 98 ? -5.656 9.773 12.96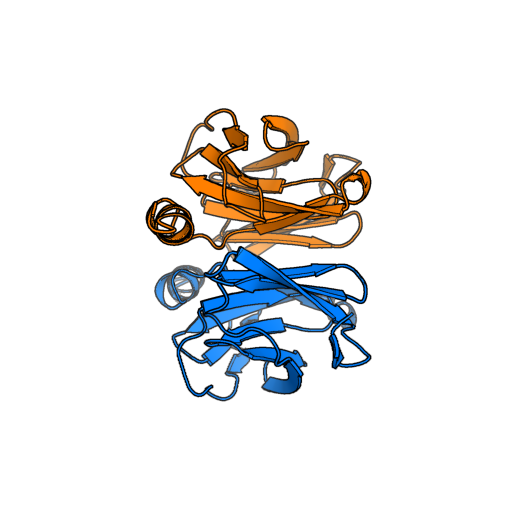1 1 94.62 98 ASN B CA 1
ATOM 1781 C C . ASN B 1 98 ? -5.828 9.211 11.555 1 94.62 98 ASN B C 1
ATOM 1783 O O . ASN B 1 98 ? -6.902 8.727 11.203 1 94.62 98 ASN B O 1
ATOM 1787 N N . LEU B 1 99 ? -4.785 9.281 10.797 1 93.06 99 LEU B N 1
ATOM 1788 C CA . LEU B 1 99 ? -4.773 8.734 9.445 1 93.06 99 LEU B CA 1
ATOM 1789 C C . LEU B 1 99 ? -4.867 7.215 9.477 1 93.06 99 LEU B C 1
ATOM 1791 O O . LEU B 1 99 ? -4.309 6.57 10.367 1 93.06 99 LEU B O 1
ATOM 1795 N N . ILE B 1 100 ? -5.516 6.598 8.43 1 87.94 100 ILE B N 1
ATOM 1796 C CA . ILE B 1 100 ? -5.637 5.145 8.375 1 87.94 100 ILE B CA 1
ATOM 1797 C C . ILE B 1 100 ? -5.207 4.641 7 1 87.94 100 ILE B C 1
ATOM 1799 O O . ILE B 1 100 ? -4.988 3.443 6.809 1 87.94 100 ILE B O 1
ATOM 1803 N N . GLY B 1 101 ? -5.074 5.531 6.016 1 90.88 101 GLY B N 1
ATOM 1804 C CA . GLY B 1 101 ? -4.688 5.102 4.684 1 90.88 101 GLY B CA 1
ATOM 1805 C C . GLY B 1 101 ? -4.223 6.242 3.797 1 90.88 101 GLY B C 1
ATOM 1806 O O . GLY B 1 101 ? -4.742 7.355 3.889 1 90.88 101 GLY B O 1
ATOM 1807 N N . LEU B 1 102 ? -3.318 5.934 2.883 1 93.19 102 LEU B N 1
ATOM 1808 C CA . LEU B 1 102 ? -2.781 6.848 1.882 1 93.19 102 LEU B CA 1
ATOM 1809 C C . LEU B 1 102 ? -2.766 6.195 0.503 1 93.19 102 LEU B C 1
ATOM 1811 O O . LEU B 1 102 ? -2.467 5.008 0.377 1 93.19 102 LEU B O 1
ATOM 1815 N N . MET B 1 103 ? -3.051 6.992 -0.468 1 89.94 103 MET B N 1
ATOM 1816 C CA . MET B 1 103 ? -3 6.473 -1.832 1 89.94 103 MET B CA 1
ATOM 1817 C C . MET B 1 103 ? -2.555 7.555 -2.811 1 89.94 103 MET B C 1
ATOM 1819 O O . MET B 1 103 ? -3.307 8.484 -3.098 1 89.94 103 MET B O 1
ATOM 1823 N N . PRO B 1 104 ? -1.329 7.41 -3.316 1 89.94 104 PRO B N 1
ATOM 1824 C CA . PRO B 1 104 ? -0.96 8.281 -4.434 1 89.94 104 PRO B CA 1
ATOM 1825 C C . PRO B 1 104 ? -1.791 8.016 -5.688 1 89.94 104 PRO B C 1
ATOM 1827 O O . PRO B 1 104 ? -2.047 6.859 -6.031 1 89.94 104 PRO B O 1
ATOM 1830 N N . PHE B 1 105 ? -2.268 9.109 -6.277 1 83.69 105 PHE B N 1
ATOM 1831 C CA . PHE B 1 105 ? -3.105 9.047 -7.473 1 83.69 105 PHE B CA 1
ATOM 1832 C C . PHE B 1 105 ? -2.756 10.172 -8.438 1 83.69 105 PHE B C 1
ATOM 1834 O O . PHE B 1 105 ? -3.334 11.266 -8.359 1 83.69 105 PHE B O 1
ATOM 1841 N N . GLY B 1 106 ? -1.842 9.695 -9.391 1 82.25 106 GLY B N 1
ATOM 1842 C CA . GLY B 1 106 ? -1.344 10.742 -10.273 1 82.25 106 GLY B CA 1
ATOM 1843 C C . GLY B 1 106 ? -0.707 11.898 -9.523 1 82.25 106 GLY B C 1
ATOM 1844 O O . GLY B 1 106 ? 0.189 11.688 -8.703 1 82.25 106 GLY B O 1
ATOM 1845 N N . PRO B 1 107 ? -1.188 13.172 -9.82 1 87.5 107 PRO B N 1
ATOM 1846 C CA . PRO B 1 107 ? -0.596 14.32 -9.125 1 87.5 107 PRO B CA 1
ATOM 1847 C C . PRO B 1 107 ? -1.191 14.539 -7.738 1 87.5 107 PRO B C 1
ATOM 1849 O O . PRO B 1 107 ? -0.837 15.508 -7.055 1 87.5 107 PRO B O 1
ATOM 1852 N N . HIS B 1 108 ? -2.074 13.648 -7.285 1 89.81 108 HIS B N 1
ATOM 1853 C CA . HIS B 1 108 ? -2.785 13.852 -6.027 1 89.81 108 HIS B CA 1
ATOM 1854 C C . HIS B 1 108 ? -2.443 12.758 -5.02 1 89.81 108 HIS B C 1
ATOM 1856 O O . HIS B 1 108 ? -1.942 11.695 -5.398 1 89.81 108 HIS B O 1
ATOM 1862 N N . LEU B 1 109 ? -2.619 13.07 -3.791 1 93.06 109 LEU B N 1
ATOM 1863 C CA . LEU B 1 109 ? -2.555 12.133 -2.676 1 93.06 109 LEU B CA 1
ATOM 1864 C C . LEU B 1 109 ? -3.887 12.07 -1.935 1 93.06 109 LEU B C 1
ATOM 1866 O O . LEU B 1 109 ? -4.375 13.094 -1.448 1 93.06 109 LEU B O 1
ATOM 1870 N N . ILE B 1 110 ? -4.453 10.938 -1.949 1 90.12 110 ILE B N 1
ATOM 1871 C CA . ILE B 1 110 ? -5.703 10.727 -1.23 1 90.12 110 ILE B CA 1
ATOM 1872 C C . ILE B 1 110 ? -5.414 10.164 0.158 1 90.12 110 ILE B C 1
ATOM 1874 O O . ILE B 1 110 ? -4.609 9.234 0.304 1 90.12 110 ILE B O 1
ATOM 1878 N N . ALA B 1 111 ? -6.027 10.719 1.181 1 92.62 111 ALA B N 1
ATOM 1879 C CA . ALA B 1 111 ? -5.801 10.273 2.553 1 92.62 111 ALA B CA 1
ATOM 1880 C C . ALA B 1 111 ? -7.117 10.117 3.307 1 92.62 111 ALA B C 1
ATOM 1882 O O . ALA B 1 111 ? -8.008 10.961 3.188 1 92.62 111 ALA B O 1
ATOM 1883 N N . ALA B 1 112 ? -7.242 9.07 4.016 1 88.75 112 ALA B N 1
ATOM 1884 C CA . ALA B 1 112 ? -8.398 8.82 4.871 1 88.75 112 ALA B CA 1
ATOM 1885 C C . ALA B 1 112 ? -8 8.789 6.344 1 88.75 112 ALA B C 1
ATOM 1887 O O . ALA B 1 112 ? -6.887 8.383 6.68 1 88.75 112 ALA B O 1
ATOM 1888 N N . ASP B 1 113 ? -8.922 9.172 7.156 1 89.06 113 ASP B N 1
ATOM 1889 C CA . ASP B 1 113 ? -8.625 9.125 8.586 1 89.06 113 ASP B CA 1
ATOM 1890 C C . ASP B 1 113 ? -9.711 8.359 9.344 1 89.06 113 ASP B C 1
ATOM 1892 O O . ASP B 1 113 ? -10.672 7.875 8.742 1 89.06 113 ASP B O 1
ATOM 1896 N N . GLU B 1 114 ? -9.617 8.211 10.641 1 87 114 GLU B N 1
ATOM 1897 C CA . GLU B 1 114 ? -10.445 7.367 11.492 1 87 114 GLU B CA 1
ATOM 1898 C C . GLU B 1 114 ? -11.883 7.891 11.562 1 87 114 GLU B C 1
ATOM 1900 O O . GLU B 1 114 ? -12.797 7.156 11.938 1 87 114 GLU B O 1
ATOM 1905 N N . SER B 1 115 ? -12.055 9.211 11.234 1 83.44 115 SER B N 1
ATOM 1906 C CA . SER B 1 115 ? -13.406 9.758 11.258 1 83.44 115 SER B CA 1
ATOM 1907 C C . SER B 1 115 ? -14.172 9.414 9.984 1 83.44 115 SER B C 1
ATOM 1909 O O . SER B 1 115 ? -15.375 9.672 9.891 1 83.44 115 SER B O 1
ATOM 1911 N N . GLY B 1 116 ? -13.445 8.852 9.008 1 80.19 116 GLY B N 1
ATOM 1912 C CA . GLY B 1 116 ? -14.047 8.555 7.715 1 80.19 116 GLY B CA 1
ATOM 1913 C C . GLY B 1 116 ? -13.867 9.68 6.707 1 80.19 116 GLY B C 1
ATOM 1914 O O . GLY B 1 116 ? -14.312 9.562 5.562 1 80.19 116 GLY B O 1
ATOM 1915 N N . ALA B 1 117 ? -13.164 10.734 7.129 1 87.5 117 ALA B N 1
ATOM 1916 C CA . ALA B 1 117 ? -12.914 11.852 6.227 1 87.5 117 ALA B CA 1
ATOM 1917 C C . ALA B 1 117 ? -11.836 11.5 5.207 1 87.5 117 ALA B C 1
ATOM 1919 O O . ALA B 1 117 ? -10.828 10.867 5.547 1 87.5 117 ALA B O 1
ATOM 1920 N N . VAL B 1 118 ? -12.125 11.867 4.031 1 87.25 118 VAL B N 1
ATOM 1921 C CA . VAL B 1 118 ? -11.148 11.711 2.961 1 87.25 118 VAL B CA 1
ATOM 1922 C C . VAL B 1 118 ? -10.758 13.078 2.412 1 87.25 118 VAL B C 1
ATOM 1924 O O . VAL B 1 118 ? -11.625 13.906 2.117 1 87.25 118 VAL B O 1
ATOM 1927 N N 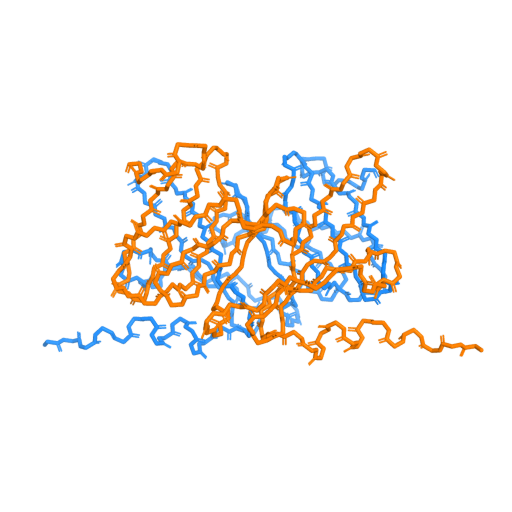. LYS B 1 119 ? -9.516 13.336 2.332 1 91.94 119 LYS B N 1
ATOM 1928 C CA . LYS B 1 119 ? -8.992 14.578 1.772 1 91.94 119 LYS B CA 1
ATOM 1929 C C . LYS B 1 119 ? -8.039 14.305 0.617 1 91.94 119 LYS B C 1
ATOM 1931 O O . LYS B 1 119 ? -7.359 13.273 0.595 1 91.94 119 LYS B O 1
ATOM 1936 N N . VAL B 1 120 ? -8.039 15.18 -0.338 1 90.94 120 VAL B N 1
ATOM 1937 C CA . VAL B 1 120 ? -7.18 15.07 -1.515 1 90.94 120 VAL B CA 1
ATOM 1938 C C . VAL B 1 120 ? -6.195 16.234 -1.549 1 90.94 120 VAL B C 1
ATOM 1940 O O . VAL B 1 120 ? -6.59 17.391 -1.405 1 90.94 120 VAL B O 1
ATOM 1943 N N . TRP B 1 121 ? -4.969 15.891 -1.686 1 94.31 121 TRP B N 1
ATOM 1944 C CA . TRP B 1 121 ? -3.91 16.891 -1.738 1 94.31 121 TRP B CA 1
ATOM 1945 C C . TRP B 1 121 ? -3.266 16.938 -3.119 1 94.31 121 TRP B C 1
ATOM 1947 O O . TRP B 1 121 ? -3.041 15.891 -3.736 1 94.31 121 TRP B O 1
ATOM 1957 N N . ASP B 1 122 ? -3.008 18.125 -3.568 1 92.81 122 ASP B N 1
ATOM 1958 C CA . ASP B 1 122 ? -2.104 18.266 -4.703 1 92.81 122 ASP B CA 1
ATOM 1959 C C . ASP B 1 122 ? -0.648 18.109 -4.273 1 92.81 122 ASP B C 1
ATOM 1961 O O . ASP B 1 122 ? -0.156 18.859 -3.43 1 92.81 122 ASP B O 1
ATOM 1965 N N . ILE B 1 123 ? 0.02 17.125 -4.762 1 92 123 ILE B N 1
ATOM 1966 C CA . ILE B 1 123 ? 1.348 16.75 -4.285 1 92 123 ILE B CA 1
ATOM 1967 C C . ILE B 1 123 ? 2.332 17.875 -4.57 1 92 123 ILE B C 1
ATOM 1969 O O . ILE B 1 123 ? 3.148 18.234 -3.713 1 92 123 ILE B O 1
ATOM 1973 N N . LYS B 1 124 ? 2.254 18.484 -5.684 1 88.19 124 LYS B N 1
ATOM 1974 C CA . LYS B 1 124 ? 3.182 19.547 -6.055 1 88.19 124 LYS B CA 1
ATOM 1975 C C . LYS B 1 124 ? 2.84 20.859 -5.344 1 88.19 124 LYS B C 1
ATOM 1977 O O . LYS B 1 124 ? 3.723 21.516 -4.793 1 88.19 124 LYS B O 1
ATOM 1982 N N . ALA B 1 125 ? 1.557 21.188 -5.262 1 85.88 125 ALA B N 1
ATOM 1983 C CA . ALA B 1 125 ? 1.139 22.438 -4.652 1 85.88 125 ALA B CA 1
ATOM 1984 C C . ALA B 1 125 ? 1.132 22.328 -3.129 1 85.88 125 ALA B C 1
ATOM 1986 O O . ALA B 1 125 ? 1.074 23.344 -2.43 1 85.88 125 ALA B O 1
ATOM 1987 N N . LYS B 1 126 ? 1.208 21.109 -2.678 1 83 126 LYS B N 1
ATOM 1988 C CA . LYS B 1 126 ? 1.19 20.828 -1.243 1 83 126 LYS B CA 1
ATOM 1989 C C . LYS B 1 126 ? -0.045 21.438 -0.585 1 83 126 LYS B C 1
ATOM 1991 O O . LYS B 1 126 ? 0.037 21.984 0.519 1 83 126 LYS B O 1
ATOM 1996 N N . SER B 1 127 ? -1.11 21.5 -1.338 1 84.12 127 SER B N 1
ATOM 1997 C CA . SER B 1 127 ? -2.357 22.062 -0.838 1 84.12 127 SER B CA 1
ATOM 1998 C C . SER B 1 127 ? -3.518 21.094 -1.01 1 84.12 127 SER B C 1
ATOM 2000 O O . SER B 1 127 ? -3.441 20.172 -1.819 1 84.12 127 SER B O 1
ATOM 2002 N N . GLU B 1 128 ? -4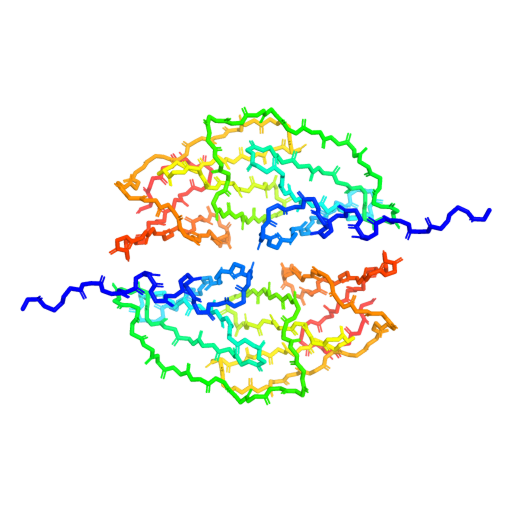.473 21.281 -0.054 1 84.94 128 GLU B N 1
ATOM 2003 C CA . GLU B 1 128 ? -5.672 20.469 -0.172 1 84.94 128 GLU B CA 1
ATOM 2004 C C . GLU B 1 128 ? -6.457 20.812 -1.436 1 84.94 128 GLU B C 1
ATOM 2006 O O . GLU B 1 128 ? -6.59 21.984 -1.786 1 84.94 128 GLU B O 1
ATOM 2011 N N . TYR B 1 129 ? -6.738 19.75 -2.293 1 74.31 129 TYR B N 1
ATOM 2012 C CA . TYR B 1 129 ? -7.504 19.953 -3.52 1 74.31 129 TYR B CA 1
ATOM 2013 C C . TYR B 1 129 ? -8.938 20.359 -3.205 1 74.31 129 TYR B C 1
ATOM 2015 O O . TYR B 1 129 ? -9.609 19.688 -2.406 1 74.31 129 TYR B O 1
#

InterPro domains:
  IPR015943 WD40/YVTN repeat-like-containing domain superfamily [G3DSA:2.130.10.10] (13-126)
  IPR036322 WD40-repeat-containing domain superfamily [SSF50978] (23-124)
  IPR059157 WDR36/Utp21, N-terminal domain [PF25171] (32-128)

Nearest PDB structures (foldseek):
  7mq8-assembly1_LT  TM=9.682E-01  e=2.741E-10  Homo sapiens
  7mqa-assembly1_LT  TM=9.450E-01  e=4.165E-10  Homo sapiens
  4nsx-assembly1_A  TM=9.269E-01  e=1.709E-07  Saccharomyces cerevisiae S288C
  6zqc-assembly1_UU  TM=8.959E-01  e=1.897E-07  Saccharomyces cerevisiae S288C
  7d5t-assembly1_BE  TM=9.226E-01  e=4.380E-06  Saccharomyces cerevisiae S288C

pLDDT: mean 83.21, std 17.63, range [19.2, 97.94]

Organism: NCBI:txid399045

Sequence (258 aa):
MSTFVGYKSVGFVSNHLPLQLRYIRPRGGYLVVTCVGNTIHTYTGENFRLLTVGRPLDDEILCMAADAYHVYTGVGKKIYAWRRGTEIEAVYEGHVANLIGLMPFGPHLIAADESGAVKVWDIKAKSEYMSTFVGYKSVGFVSNHLPLQLRYIRPRGGYLVVTCVGNTIHTYTGENFRLLTVGRPLDDEILCMAADAYHVYTGVGKKIYAWRRGTEIEAVYEGHVANLIGLMPFGPHLIAADESGAVKVWDIKAKSEY